Protein AF-0000000084403536 (afdb_homodimer)

Sequence (342 aa):
MSSSSSSTINKIISVLHLIPQPWPIHTFFYPLSIAPQITSDMYEKYPFFSVNREPDGISVVAALPPGEEGVIVDGEVRNLVELGPGDAGRWFGPWRAVKIRGPLYIGLTGILHEFLTPLRKAEINIYALSTWPTDYILVPAQKLEKALSVLKEDGWHVVEPNHQTDSISLHMSSSSSSTINKIISVLHLIPQPWPIHTFFYPLSIAPQITSDMYEKYPFFSVNREPDGISVVAALPPGEEGVIVDGEVRNLVELGPGDAGRWFGPWRAVKIRGPLYIGLTGILHEFLTPLRKAEINIYALSTWPTDYILVPAQKLEKALSVLKEDGWHVVEPNHQTDSISLH

Solvent-accessible surface area (backbone atoms only — not comparable to full-atom values): 18831 Å² total; per-residue (Å²): 135,82,79,75,76,71,79,60,74,56,52,72,78,64,64,50,33,29,31,57,51,92,46,50,24,37,38,33,28,35,58,63,85,51,38,77,54,47,49,31,66,52,58,68,66,24,63,32,26,33,43,37,33,42,88,85,21,29,24,36,38,39,25,49,45,91,93,54,67,53,37,68,55,98,89,33,59,36,24,51,62,80,74,40,93,56,69,36,79,39,59,48,68,53,24,32,37,36,31,44,57,51,75,52,54,81,80,60,52,39,59,67,43,62,63,39,47,46,36,37,78,70,59,45,48,73,47,43,41,50,48,69,48,31,42,36,39,28,26,48,47,92,43,44,67,60,48,53,50,42,37,41,75,71,59,42,41,76,43,72,65,70,84,62,78,74,70,75,69,84,117,135,82,79,75,75,70,78,60,75,57,52,74,76,64,63,51,32,29,32,55,50,93,47,50,24,38,39,34,28,36,59,63,84,51,38,77,55,46,50,31,65,54,60,68,66,24,65,31,27,32,42,36,34,44,88,86,21,30,23,37,38,39,23,50,45,91,95,54,67,55,38,69,54,98,89,33,59,35,26,50,61,80,74,40,93,56,69,34,79,39,60,49,66,53,24,31,37,36,32,45,57,53,74,51,54,82,78,61,52,39,58,68,43,61,63,37,48,47,36,35,77,68,60,47,49,74,47,43,41,51,47,71,49,32,43,36,39,28,26,48,46,92,42,44,68,60,48,53,50,42,38,39,74,73,58,44,42,76,42,74,64,70,81,64,77,72,72,76,69,82,116

Nearest PDB structures (foldseek):
  1zhv-assembly1_A  TM=8.456E-01  e=1.224E-09  Agrobacterium fabrum str. C58
  1zvp-assembly2_C  TM=7.303E-01  e=8.485E-06  Vibrio cholerae
  1zvp-assembly2_B  TM=6.594E-01  e=1.813E-06  Vibrio cholerae
  1zvp-assembly1_D  TM=7.339E-01  e=4.472E-05  Vibrio cholerae
  2j0w-assembly1_A  TM=6.639E-01  e=2.501E-04  Escherichia coli

Foldseek 3Di:
DDPPPPPPVPCPPVQFAKEKDDFWKKKFKAAPVLVVLDDPVQVVQFPDWDWDDDPGTIMIMGGHDPPADAADDPNDRQGHVSSDNDGGPDMDDRWIKMWGDWQPDPPDPCPVVLLCVQCVVVPWDWDWDDDNRTIIIITHPVCVVVSVVSSVVSPHHYDYPPPDPPPPPPD/DPPPPPPPVPCPPVQFAKEKDDFWKKKFKAAPVLVVLDDPVQVVQFPDWDWDDDPGTIMIMGGHDPPADAADDPRDRQGHVSSHNDGGPDMDDRWIKMWTDWQPDPPDPCPVVLLCVQCVVVPWDWDWDDDNRTIIIITHPVCVVVSVVSSVVSPHHYDYPPPDPPPPPPD

pLDDT: mean 83.35, std 21.11, range [23.09, 98.44]

InterPro domains:
  IPR027795 CASTOR, ACT domain [PF13840] (95-153)
  IPR045865 ACT-like domain [SSF55021] (94-157)
  IPR051719 Cytosolic arginine sensor for mTORC1 [PTHR31131] (95-164)

Secondary structure (DSSP, 8-state):
----------TTTS--EEEE-SS-EEEEEE-GGGGGG--THHHHHSSSEEEEEETTEEEEEEEPPTT---EEETTEEEE-GGG-SSPPSEEEEEEEEEEE-S---TT--SHHHHHHHHHHHTT---EEEE-SS-EEEEEEGGGHHHHHHHHHHTT-EE-------------/----------TTTS--EEEE-SS-EEEEEE-GGGGGG--THHHHHSSSEEEEEETTEEEEEEEPPTT---EEETTEEEE-GGG-SSPPSEEEEEEEEEEE-S---TT--SHHHHHHHHHHHTT---EEEE-SS-EEEEEEGGGHHHHHHHHHHTT-EE-------------

Structure (mmCIF, N/CA/C/O backbone):
data_AF-0000000084403536-model_v1
#
loop_
_entity.id
_entity.type
_entity.pdbx_description
1 polymer 'CASTOR ACT domain-containing protein'
#
loop_
_atom_site.group_PDB
_atom_site.id
_atom_site.type_symbol
_atom_site.label_atom_id
_atom_site.label_alt_id
_atom_site.label_comp_id
_atom_site.label_asym_id
_atom_site.label_entity_id
_atom_site.label_seq_id
_atom_site.pdbx_PDB_ins_code
_atom_site.Cartn_x
_atom_site.Cartn_y
_atom_site.Cartn_z
_atom_site.occupancy
_atom_site.B_iso_or_equiv
_atom_site.auth_seq_id
_atom_site.auth_comp_id
_atom_site.auth_asym_id
_atom_site.auth_atom_id
_atom_site.pdbx_PDB_model_num
ATOM 1 N N . MET A 1 1 ? -6.062 41.938 10.883 1 27.45 1 MET A N 1
ATOM 2 C CA . MET A 1 1 ? -7.027 40.844 10.758 1 27.45 1 MET A CA 1
ATOM 3 C C . MET A 1 1 ? -6.586 39.844 9.695 1 27.45 1 MET A C 1
ATOM 5 O O . MET A 1 1 ? -6.691 40.125 8.5 1 27.45 1 MET A O 1
ATOM 9 N N . SER A 1 2 ? -5.457 39.188 9.758 1 31.08 2 SER A N 1
ATOM 10 C CA . SER A 1 2 ? -4.641 38.406 8.836 1 31.08 2 SER A CA 1
ATOM 11 C C . SER A 1 2 ? -5.379 37.156 8.367 1 31.08 2 SER A C 1
ATOM 13 O O . SER A 1 2 ? -5.891 36.406 9.188 1 31.08 2 SER A O 1
ATOM 15 N N . SER A 1 3 ? -6.07 37.188 7.156 1 33.06 3 SER A N 1
ATOM 16 C CA . SER A 1 3 ? -6.816 36.188 6.41 1 33.06 3 SER A CA 1
ATOM 17 C C . SER A 1 3 ? -6.031 34.875 6.309 1 33.06 3 SER A C 1
ATOM 19 O O . SER A 1 3 ? -4.949 34.844 5.723 1 33.06 3 SER A O 1
ATOM 21 N N . SER A 1 4 ? -5.938 34.094 7.32 1 33.25 4 SER A N 1
ATOM 22 C CA . SER A 1 4 ? -5.352 32.781 7.336 1 33.25 4 SER A CA 1
ATOM 23 C C . SER A 1 4 ? -5.797 31.953 6.121 1 33.25 4 SER A C 1
ATOM 25 O O . SER A 1 4 ? -6.984 31.656 5.969 1 33.25 4 SER A O 1
ATOM 27 N N . SER A 1 5 ? -5.34 32.25 4.898 1 32.81 5 SER A N 1
ATOM 28 C CA . SER A 1 5 ? -5.535 31.594 3.617 1 32.81 5 SER A CA 1
ATOM 29 C C . SER A 1 5 ? -5.543 30.078 3.777 1 32.81 5 SER A C 1
ATOM 31 O O . SER A 1 5 ? -4.504 29.469 4.039 1 32.81 5 SER A O 1
ATOM 33 N N . SER A 1 6 ? -6.539 29.531 4.441 1 35.78 6 SER A N 1
ATOM 34 C CA . SER A 1 6 ? -6.84 28.094 4.457 1 35.78 6 SER A CA 1
ATOM 35 C C . SER A 1 6 ? -6.691 27.5 3.066 1 35.78 6 SER A C 1
ATOM 37 O O . SER A 1 6 ? -7.426 27.859 2.145 1 35.78 6 SER A O 1
ATOM 39 N N . SER A 1 7 ? -5.633 27.406 2.434 1 35.41 7 SER A N 1
ATOM 40 C CA . SER A 1 7 ? -5.375 26.719 1.173 1 35.41 7 SER A CA 1
ATOM 41 C C . SER A 1 7 ? -6.266 25.484 1.025 1 35.41 7 SER A C 1
ATOM 43 O O . SER A 1 7 ? -5.949 24.422 1.549 1 35.41 7 SER A O 1
ATOM 45 N N . THR A 1 8 ? -7.59 25.672 1.239 1 37.41 8 THR A N 1
ATOM 46 C CA . THR A 1 8 ? -8.586 24.703 0.804 1 37.41 8 THR A CA 1
ATOM 47 C C . THR A 1 8 ? -8.273 24.188 -0.602 1 37.41 8 THR A C 1
ATOM 49 O O . THR A 1 8 ? -8.203 24.984 -1.549 1 37.41 8 THR A O 1
ATOM 52 N N . ILE A 1 9 ? -7.441 23.125 -0.79 1 45.81 9 ILE A N 1
ATOM 53 C CA . ILE A 1 9 ? -7.449 22.531 -2.123 1 45.81 9 ILE A CA 1
ATOM 54 C C . ILE A 1 9 ? -8.781 22.812 -2.807 1 45.81 9 ILE A C 1
ATOM 56 O O . ILE A 1 9 ? -9.844 22.469 -2.285 1 45.81 9 ILE A O 1
ATOM 60 N N . ASN A 1 10 ? -9.031 24.078 -3.221 1 42.88 10 ASN A N 1
ATOM 61 C CA . ASN A 1 10 ? -10.203 24.312 -4.059 1 42.88 10 ASN A CA 1
ATOM 62 C C . ASN A 1 10 ? -10.633 23.062 -4.805 1 42.88 10 ASN A C 1
ATOM 64 O O . ASN A 1 10 ? -10.008 22.688 -5.805 1 42.88 10 ASN A O 1
ATOM 68 N N . LYS A 1 11 ? -11.156 22.078 -4.039 1 45.41 11 LYS A N 1
ATOM 69 C CA . LYS A 1 11 ? -11.68 20.844 -4.629 1 45.41 11 LYS A CA 1
ATOM 70 C C . LYS A 1 11 ? -12.312 21.109 -5.992 1 45.41 11 LYS A C 1
ATOM 72 O O . LYS A 1 11 ? -12.695 20.188 -6.699 1 45.41 11 LYS A O 1
ATOM 77 N N . ILE A 1 12 ? -12.805 22.312 -6.172 1 42.19 12 ILE A N 1
ATOM 78 C CA . ILE A 1 12 ? -13.492 22.641 -7.418 1 42.19 12 ILE A CA 1
ATOM 79 C C . ILE A 1 12 ? -12.531 22.484 -8.594 1 42.19 12 ILE A C 1
ATOM 81 O O . ILE A 1 12 ? -12.906 21.953 -9.641 1 42.19 12 ILE A O 1
ATOM 85 N N . ILE A 1 13 ? -11.461 23.125 -8.656 1 42.53 13 ILE A N 1
ATOM 86 C CA . ILE A 1 13 ? -10.633 23.109 -9.852 1 42.53 13 ILE A CA 1
ATOM 87 C C . ILE A 1 13 ? -10.047 21.719 -10.062 1 42.53 13 ILE A C 1
ATOM 89 O O . ILE A 1 13 ? -9.969 21.234 -11.195 1 42.53 13 ILE A O 1
ATOM 93 N N . SER A 1 14 ? -9.18 21.172 -9.172 1 47.97 14 SER A N 1
ATOM 94 C CA . SER A 1 14 ? -8.547 19.891 -9.422 1 47.97 14 SER A CA 1
ATOM 95 C C . SER A 1 14 ? -9.523 18.734 -9.203 1 47.97 14 SER A C 1
ATOM 97 O O . SER A 1 14 ? -9.914 18.453 -8.07 1 47.97 14 SER A O 1
ATOM 99 N N . VAL A 1 15 ? -10.68 18.734 -9.805 1 50.22 15 VAL A N 1
ATOM 100 C CA . VAL A 1 15 ? -11.742 17.734 -9.867 1 50.22 15 VAL A CA 1
ATOM 101 C C . VAL A 1 15 ? -11.164 16.344 -9.656 1 50.22 15 VAL A C 1
ATOM 103 O O . VAL A 1 15 ? -10.5 15.797 -10.539 1 50.22 15 VAL A O 1
ATOM 106 N N . LEU A 1 16 ? -10.703 16.062 -8.453 1 63.44 16 LEU A N 1
ATOM 107 C CA . LEU A 1 16 ? -10.25 14.695 -8.227 1 63.44 16 LEU A CA 1
ATOM 108 C C . LEU A 1 16 ? -11.383 13.703 -8.422 1 63.44 16 LEU A C 1
ATOM 110 O O . LEU A 1 16 ? -12.438 13.828 -7.801 1 63.44 16 LEU A O 1
ATOM 114 N N . HIS A 1 17 ? -11.453 13.094 -9.508 1 82.94 17 HIS A N 1
ATOM 115 C CA . HIS A 1 17 ? -12.391 12.047 -9.898 1 82.94 17 HIS A CA 1
ATOM 116 C C . HIS A 1 17 ? -12.047 10.719 -9.242 1 82.94 17 HIS A C 1
ATOM 118 O O . HIS A 1 17 ? -10.867 10.391 -9.07 1 82.94 17 HIS A O 1
ATOM 124 N N . LEU A 1 18 ? -13.094 10.219 -8.727 1 89.75 18 LEU A N 1
ATOM 125 C CA . LEU A 1 18 ? -12.992 8.891 -8.133 1 89.75 18 LEU A CA 1
ATOM 126 C C . LEU A 1 18 ? -13.555 7.832 -9.078 1 89.75 18 LEU A C 1
ATOM 128 O O . LEU A 1 18 ? -14.617 8.031 -9.68 1 89.75 18 LEU A O 1
ATOM 132 N N . ILE A 1 19 ? -12.867 6.801 -9.156 1 91.56 19 ILE A N 1
ATOM 133 C CA . ILE A 1 19 ? -13.266 5.734 -10.062 1 91.56 19 ILE A CA 1
ATOM 134 C C . ILE A 1 19 ? -13.414 4.426 -9.289 1 91.56 19 ILE A C 1
ATOM 136 O O . ILE A 1 19 ? -12.43 3.742 -9.016 1 91.56 19 ILE A O 1
ATOM 140 N N . PRO A 1 20 ? -14.641 4.094 -9 1 93.38 20 PRO A N 1
ATOM 141 C CA . PRO A 1 20 ? -14.82 2.764 -8.414 1 93.38 20 PRO A CA 1
ATOM 142 C C . PRO A 1 20 ? -14.336 1.646 -9.328 1 93.38 20 PRO A C 1
ATOM 144 O O . PRO A 1 20 ? -14.547 1.703 -10.547 1 93.38 20 PRO A O 1
ATOM 147 N N . GLN A 1 21 ? -13.625 0.728 -8.75 1 92.75 21 GLN A N 1
ATOM 148 C CA . GLN A 1 21 ? -13.094 -0.381 -9.539 1 92.75 21 GLN A CA 1
ATOM 149 C C . GLN A 1 21 ? -14.086 -1.538 -9.594 1 92.75 21 GLN A C 1
ATOM 151 O O . GLN A 1 21 ? -14.836 -1.773 -8.641 1 92.75 21 GLN A O 1
ATOM 156 N N . PRO A 1 22 ? -14.062 -2.309 -10.617 1 90.88 22 PRO A N 1
ATOM 157 C CA . PRO A 1 22 ? -15.141 -3.264 -10.891 1 90.88 22 PRO A CA 1
ATOM 158 C C . PRO A 1 22 ? -14.914 -4.617 -10.219 1 90.88 22 PRO A C 1
ATOM 160 O O . PRO A 1 22 ? -15.805 -5.473 -10.227 1 90.88 22 PRO A O 1
ATOM 163 N N . TRP A 1 23 ? -13.812 -4.887 -9.641 1 90.69 23 TRP A N 1
ATOM 164 C CA . TRP A 1 23 ? -13.477 -6.23 -9.18 1 90.69 23 TRP A CA 1
ATOM 165 C C . TRP A 1 23 ? -13.586 -6.332 -7.66 1 90.69 23 TRP A C 1
ATOM 167 O O . TRP A 1 23 ? -13.227 -5.391 -6.945 1 90.69 23 TRP A O 1
ATOM 177 N N . PRO A 1 24 ? -14.07 -7.527 -7.227 1 94.62 24 PRO A N 1
ATOM 178 C CA . PRO A 1 24 ? -13.906 -7.805 -5.801 1 94.62 24 PRO A CA 1
ATOM 179 C C . PRO A 1 24 ? -12.453 -8.055 -5.41 1 94.62 24 PRO A C 1
ATOM 181 O O . PRO A 1 24 ? -11.711 -8.703 -6.156 1 94.62 24 PRO A O 1
ATOM 184 N N . ILE A 1 25 ? -12.078 -7.52 -4.328 1 97.38 25 ILE A N 1
ATOM 185 C CA . ILE A 1 25 ? -10.703 -7.629 -3.869 1 97.38 25 ILE A CA 1
ATOM 186 C C . ILE A 1 25 ? -10.664 -8.32 -2.508 1 97.38 25 ILE A C 1
ATOM 188 O O . ILE A 1 25 ? -11.539 -8.102 -1.67 1 97.38 25 ILE A O 1
ATOM 192 N N . HIS A 1 26 ? -9.711 -9.117 -2.303 1 96.81 26 HIS A N 1
ATOM 193 C CA . HIS A 1 26 ? -9.484 -9.797 -1.029 1 96.81 26 HIS A CA 1
ATOM 194 C C . HIS A 1 26 ? -8.062 -9.562 -0.525 1 96.81 26 HIS A C 1
ATOM 196 O O . HIS A 1 26 ? -7.129 -9.43 -1.321 1 96.81 26 HIS A O 1
ATOM 202 N N . THR A 1 27 ? -7.918 -9.461 0.749 1 96.81 27 THR A N 1
ATOM 203 C CA . THR A 1 27 ? -6.617 -9.266 1.379 1 96.81 27 THR A CA 1
ATOM 204 C C . THR A 1 27 ? -6.266 -10.453 2.27 1 96.81 27 THR A C 1
ATOM 206 O O . THR A 1 27 ? -7.141 -11.031 2.916 1 96.81 27 THR A O 1
ATOM 209 N N . PHE A 1 28 ? -5.02 -10.797 2.326 1 96.69 28 PHE A N 1
ATOM 210 C CA . PHE A 1 28 ? -4.5 -11.945 3.066 1 96.69 28 PHE A CA 1
ATOM 211 C C . PHE A 1 28 ? -3.207 -11.578 3.785 1 96.69 28 PHE A C 1
ATOM 213 O O . PHE A 1 28 ? -2.49 -10.672 3.363 1 96.69 28 PHE A O 1
ATOM 220 N N . PHE A 1 29 ? -2.932 -12.273 4.836 1 96.69 29 PHE A N 1
ATOM 221 C CA . PHE A 1 29 ? -1.661 -12.172 5.543 1 96.69 29 PHE A CA 1
ATOM 222 C C . PHE A 1 29 ? -1.043 -13.547 5.746 1 96.69 29 PHE A C 1
ATOM 224 O O . PHE A 1 29 ? -1.689 -14.453 6.277 1 96.69 29 PHE A O 1
ATOM 231 N N . TYR A 1 30 ? 0.172 -13.648 5.305 1 96.81 30 TYR A N 1
ATOM 232 C CA . TYR A 1 30 ? 0.888 -14.914 5.332 1 96.81 30 TYR A CA 1
ATOM 233 C C . TYR A 1 30 ? 2.191 -14.789 6.113 1 96.81 30 TYR A C 1
ATOM 235 O O . TYR A 1 30 ? 2.734 -13.695 6.25 1 96.81 30 TYR A O 1
ATOM 243 N N . PRO A 1 31 ? 2.66 -15.922 6.648 1 95.44 31 PRO A N 1
ATOM 244 C CA . PRO A 1 31 ? 4.035 -15.93 7.152 1 95.44 31 PRO A CA 1
ATOM 245 C C . PRO A 1 31 ? 5.07 -15.75 6.043 1 95.44 31 PRO A C 1
ATOM 247 O O . PRO A 1 31 ? 4.766 -15.961 4.867 1 95.44 31 PRO A O 1
ATOM 250 N N . LEU A 1 32 ? 6.289 -15.344 6.395 1 95.62 32 LEU A N 1
ATOM 251 C CA . LEU A 1 32 ? 7.367 -15.086 5.445 1 95.62 32 LEU A CA 1
ATOM 252 C C . LEU A 1 32 ? 7.688 -16.328 4.633 1 95.62 32 LEU A C 1
ATOM 254 O O . LEU A 1 32 ? 8.211 -16.234 3.518 1 95.62 32 LEU A O 1
ATOM 258 N N . SER A 1 33 ? 7.359 -17.484 5.129 1 94.25 33 SER A N 1
ATOM 259 C CA . SER A 1 33 ? 7.699 -18.766 4.504 1 94.25 33 SER A CA 1
ATOM 260 C C . SER A 1 33 ? 6.961 -18.938 3.182 1 94.25 33 SER A C 1
ATOM 262 O O . SER A 1 33 ? 7.297 -19.828 2.389 1 94.25 33 SER A O 1
ATOM 264 N N . ILE A 1 34 ? 5.98 -18.078 2.887 1 95.81 34 ILE A N 1
ATOM 265 C CA . ILE A 1 34 ? 5.195 -18.234 1.667 1 95.81 34 ILE A CA 1
ATOM 266 C C . ILE A 1 34 ? 5.926 -17.578 0.495 1 95.81 34 ILE A C 1
ATOM 268 O O . ILE A 1 34 ? 5.543 -17.766 -0.663 1 95.81 34 ILE 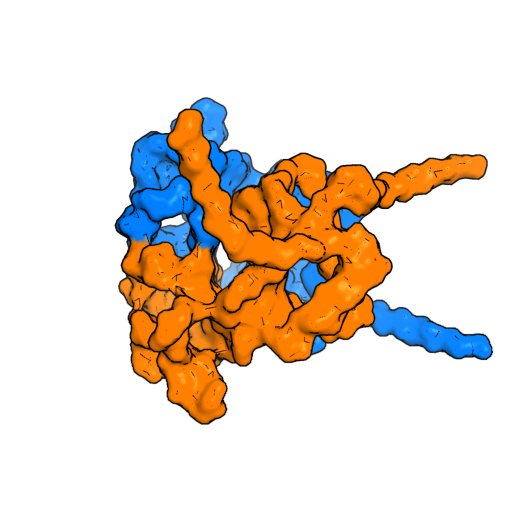A O 1
ATOM 272 N N . ALA A 1 35 ? 6.945 -16.828 0.738 1 95.69 35 ALA A N 1
ATOM 273 C CA . ALA A 1 35 ? 7.621 -15.992 -0.246 1 95.69 35 ALA A CA 1
ATOM 274 C C . ALA A 1 35 ? 7.949 -16.781 -1.51 1 95.69 35 ALA A C 1
ATOM 276 O O . ALA A 1 35 ? 7.707 -16.312 -2.623 1 95.69 35 ALA A O 1
ATOM 277 N N . PRO A 1 36 ? 8.43 -18.062 -1.405 1 95.44 36 PRO A N 1
ATOM 278 C CA . PRO A 1 36 ? 8.797 -18.812 -2.611 1 95.44 36 PRO A CA 1
ATOM 279 C C . PRO A 1 36 ? 7.598 -19.125 -3.496 1 95.44 36 PRO A C 1
ATOM 281 O O . PRO A 1 36 ? 7.766 -19.453 -4.672 1 95.44 36 PRO A O 1
ATOM 284 N N . GLN A 1 37 ? 6.441 -19.031 -2.941 1 94.81 37 GLN A N 1
ATOM 285 C CA . GLN A 1 37 ? 5.238 -19.391 -3.682 1 94.81 37 GLN A CA 1
ATOM 286 C C . GLN A 1 37 ? 4.707 -18.203 -4.484 1 94.81 37 GLN A C 1
ATOM 288 O O . GLN A 1 37 ? 3.83 -18.375 -5.336 1 94.81 37 GLN A O 1
ATOM 293 N N . ILE A 1 38 ? 5.176 -17.047 -4.199 1 95.69 38 ILE A N 1
ATOM 294 C CA . ILE A 1 38 ? 4.789 -15.867 -4.969 1 95.69 38 ILE A CA 1
ATOM 295 C C . ILE A 1 38 ? 5.516 -15.867 -6.312 1 95.69 38 ILE A C 1
ATOM 297 O O . ILE A 1 38 ? 6.73 -15.648 -6.371 1 95.69 38 ILE A O 1
ATOM 301 N N . THR A 1 39 ? 4.789 -16.062 -7.363 1 94.62 39 THR A N 1
ATOM 302 C CA . THR A 1 39 ? 5.41 -16.203 -8.68 1 94.62 39 THR A CA 1
ATOM 303 C C . THR A 1 39 ? 4.961 -15.094 -9.609 1 94.62 39 THR A C 1
ATOM 305 O O . THR A 1 39 ? 3.943 -14.438 -9.367 1 94.62 39 THR A O 1
ATOM 308 N N . SER A 1 40 ? 5.719 -14.906 -10.656 1 95.81 40 SER A N 1
ATOM 309 C CA . SER A 1 40 ? 5.477 -13.828 -11.609 1 95.81 40 SER A CA 1
ATOM 310 C C . SER A 1 40 ? 4.133 -14 -12.312 1 95.81 40 SER A C 1
ATOM 312 O O . SER A 1 40 ? 3.486 -13.016 -12.68 1 95.81 40 SER A O 1
ATOM 314 N N . ASP A 1 41 ? 3.668 -15.234 -12.508 1 95.06 41 ASP A N 1
ATOM 315 C CA . ASP A 1 41 ? 2.41 -15.516 -13.195 1 95.06 41 ASP A CA 1
ATOM 316 C C . ASP A 1 41 ? 1.232 -14.875 -12.469 1 95.06 41 ASP A C 1
ATOM 318 O O . ASP A 1 41 ? 0.209 -14.562 -13.078 1 95.06 41 ASP A O 1
ATOM 322 N N . MET A 1 42 ? 1.367 -14.711 -11.156 1 95.75 42 MET A N 1
ATOM 323 C CA . MET A 1 42 ? 0.289 -14.133 -10.359 1 95.75 42 MET A CA 1
ATOM 324 C C . MET A 1 42 ? 0.057 -12.672 -10.734 1 95.75 42 MET A C 1
ATOM 326 O O . MET A 1 42 ? -1.075 -12.188 -10.695 1 95.75 42 MET A O 1
ATOM 330 N N . TYR A 1 43 ? 1.084 -11.977 -11.219 1 96.12 43 TYR A N 1
ATOM 331 C CA . TYR A 1 43 ? 0.978 -10.586 -11.641 1 96.12 43 TYR A CA 1
ATOM 332 C C . TYR A 1 43 ? 0.31 -10.477 -13 1 96.12 43 TYR A C 1
ATOM 334 O O . TYR A 1 43 ? -0.13 -9.398 -13.406 1 96.12 43 TYR A O 1
ATOM 342 N N . GLU A 1 44 ? 0.215 -11.555 -13.672 1 92.81 44 GLU A N 1
ATOM 343 C CA . GLU A 1 44 ? -0.491 -11.594 -14.945 1 92.81 44 GLU A CA 1
ATOM 344 C C . GLU A 1 44 ? -1.932 -12.07 -14.766 1 92.81 44 GLU A C 1
ATOM 346 O O . GLU A 1 44 ? -2.832 -11.617 -15.477 1 92.81 44 GLU A O 1
ATOM 351 N N . LYS A 1 45 ? -2.109 -12.898 -13.859 1 93.31 45 LYS A N 1
ATOM 352 C CA . LYS A 1 45 ? -3.404 -13.531 -13.641 1 93.31 45 LYS A CA 1
ATOM 353 C C . LYS A 1 45 ? -4.398 -12.555 -13.016 1 93.31 45 LYS A C 1
ATOM 355 O O . LYS A 1 45 ? -5.566 -12.516 -13.406 1 93.31 45 LYS A O 1
ATOM 360 N N . TYR A 1 46 ? -3.986 -11.836 -12.031 1 95.06 46 TYR A N 1
ATOM 361 C CA . TYR A 1 46 ? -4.867 -10.938 -11.289 1 95.06 46 TYR A CA 1
ATOM 3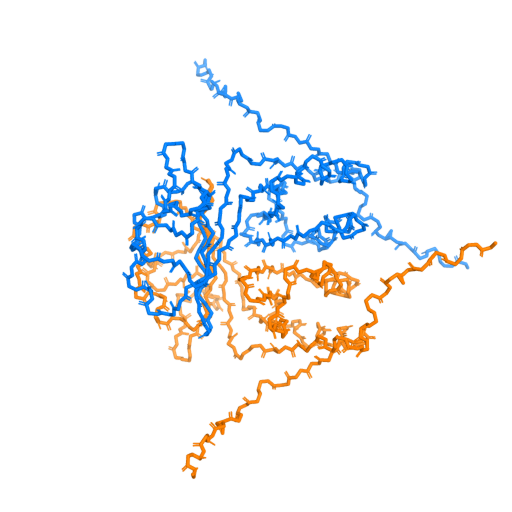62 C C . TYR A 1 46 ? -4.777 -9.516 -11.82 1 95.06 46 TYR A C 1
ATOM 364 O O . TYR A 1 46 ? -3.68 -8.961 -11.945 1 95.06 46 TYR A O 1
ATOM 372 N N . PRO A 1 47 ? -5.895 -8.875 -12.156 1 93 47 PRO A N 1
ATOM 373 C CA . PRO A 1 47 ? -5.871 -7.535 -12.742 1 93 47 PRO A CA 1
ATOM 374 C C . PRO A 1 47 ? -5.367 -6.473 -11.766 1 93 47 PRO A C 1
ATOM 376 O O . PRO A 1 47 ? -4.922 -5.402 -12.188 1 93 47 PRO A O 1
ATOM 379 N N . PHE A 1 48 ? -5.555 -6.66 -10.586 1 96.62 48 PHE A N 1
ATOM 380 C CA . PHE A 1 48 ? -4.969 -5.891 -9.492 1 96.62 48 PHE A CA 1
ATOM 381 C C . PHE A 1 48 ? -4.355 -6.816 -8.445 1 96.62 48 PHE A C 1
ATOM 383 O O . PHE A 1 48 ? -5.051 -7.648 -7.863 1 96.62 48 PHE A O 1
ATOM 390 N N . PHE A 1 49 ? -3.113 -6.688 -8.234 1 98.06 49 PHE A N 1
ATOM 391 C CA . PHE A 1 49 ? -2.377 -7.621 -7.391 1 98.06 49 PHE A CA 1
ATOM 392 C C . PHE A 1 49 ? -1.242 -6.914 -6.66 1 98.06 49 PHE A C 1
ATOM 394 O O . PHE A 1 49 ? -0.412 -6.25 -7.289 1 98.06 49 PHE A O 1
ATOM 401 N N . SER A 1 50 ? -1.266 -6.996 -5.34 1 98.44 50 SER A N 1
ATOM 402 C CA . SER A 1 50 ? -0.266 -6.348 -4.5 1 98.44 50 SER A CA 1
ATOM 403 C C . SER A 1 50 ? 0.354 -7.336 -3.518 1 98.44 50 SER A C 1
ATOM 405 O O . SER A 1 50 ? -0.361 -8.086 -2.848 1 98.44 50 SER A O 1
ATOM 407 N N . VAL A 1 51 ? 1.618 -7.398 -3.457 1 98.31 51 VAL A N 1
ATOM 408 C CA . VAL A 1 51 ? 2.363 -8.195 -2.486 1 98.31 51 VAL A CA 1
ATOM 409 C C . VAL A 1 51 ? 3.295 -7.289 -1.685 1 98.31 51 VAL A C 1
ATOM 411 O O . VAL A 1 51 ? 4.156 -6.613 -2.254 1 98.31 51 VAL A O 1
ATOM 414 N N . ASN A 1 52 ? 3.125 -7.238 -0.408 1 98.12 52 ASN A N 1
ATOM 415 C CA . ASN A 1 52 ? 3.902 -6.398 0.496 1 98.12 52 ASN A CA 1
ATOM 416 C C . ASN A 1 52 ? 4.625 -7.23 1.553 1 98.12 52 ASN A C 1
ATOM 418 O O . ASN A 1 52 ? 3.996 -7.75 2.477 1 98.12 52 ASN A O 1
ATOM 422 N N . ARG A 1 53 ? 5.863 -7.383 1.354 1 97.88 53 ARG A N 1
ATOM 423 C CA . ARG A 1 53 ? 6.723 -8.086 2.307 1 97.88 53 ARG A CA 1
ATOM 424 C C . ARG A 1 53 ? 7.254 -7.125 3.369 1 97.88 53 ARG A C 1
ATOM 426 O O . ARG A 1 53 ? 7.895 -6.125 3.043 1 97.88 53 ARG A O 1
ATOM 433 N N . GLU A 1 54 ? 6.949 -7.301 4.539 1 95.56 54 GLU A N 1
ATOM 434 C CA . GLU A 1 54 ? 7.512 -6.617 5.699 1 95.56 54 GLU A CA 1
ATOM 435 C C . GLU A 1 54 ? 8.219 -7.598 6.633 1 95.56 54 GLU A C 1
ATOM 437 O O . GLU A 1 54 ? 8.188 -8.812 6.402 1 95.56 54 GLU A O 1
ATOM 442 N N . PRO A 1 55 ? 8.836 -7.129 7.68 1 92.31 55 PRO A N 1
ATOM 443 C CA . PRO A 1 55 ? 9.648 -8.016 8.516 1 92.31 55 PRO A CA 1
ATOM 444 C C . PRO A 1 55 ? 8.836 -9.148 9.141 1 92.31 55 PRO A C 1
ATOM 446 O O . PRO A 1 55 ? 9.344 -10.258 9.305 1 92.31 55 PRO A O 1
ATOM 449 N N . ASP A 1 56 ? 7.566 -8.938 9.344 1 91 56 ASP A N 1
ATOM 450 C CA . ASP A 1 56 ? 6.805 -9.883 10.156 1 91 56 ASP A CA 1
ATOM 451 C C . ASP A 1 56 ? 5.922 -10.773 9.281 1 91 56 ASP A C 1
ATOM 453 O O . ASP A 1 56 ? 5.285 -11.703 9.773 1 91 56 ASP A O 1
ATOM 457 N N . GLY A 1 57 ? 5.891 -10.523 8.07 1 96.19 57 GLY A N 1
ATOM 458 C CA . GLY A 1 57 ? 5.02 -11.305 7.211 1 96.19 57 GLY A CA 1
ATOM 459 C C . GLY A 1 57 ? 4.785 -10.672 5.852 1 96.19 57 GLY A C 1
ATOM 460 O O . GLY A 1 57 ? 5.441 -9.688 5.5 1 96.19 57 GLY A O 1
ATOM 461 N N . ILE A 1 58 ? 3.873 -11.289 5.105 1 97.06 58 ILE A N 1
ATOM 462 C CA . ILE A 1 58 ? 3.562 -10.836 3.756 1 97.06 58 ILE A CA 1
ATOM 463 C C . ILE A 1 58 ? 2.064 -10.562 3.633 1 97.06 58 ILE A C 1
ATOM 465 O O . ILE A 1 58 ? 1.244 -11.438 3.926 1 97.06 58 ILE A O 1
ATOM 469 N N . SER A 1 59 ? 1.695 -9.383 3.297 1 97.5 59 SER A N 1
ATOM 470 C CA . SER A 1 59 ? 0.323 -9.023 2.959 1 97.5 59 SER A CA 1
ATOM 471 C C . SER A 1 59 ? 0.08 -9.117 1.455 1 97.5 59 SER A C 1
ATOM 473 O O . SER A 1 59 ? 0.88 -8.617 0.66 1 97.5 59 SER A O 1
ATOM 475 N N . VAL A 1 60 ? -0.998 -9.797 1.088 1 97.94 60 VAL A N 1
ATOM 476 C CA . VAL A 1 60 ? -1.368 -9.938 -0.317 1 97.94 60 VAL A CA 1
ATOM 477 C C . VAL A 1 60 ? -2.752 -9.336 -0.55 1 97.94 60 VAL A C 1
ATOM 479 O O . VAL A 1 60 ? -3.67 -9.547 0.247 1 97.94 60 VAL A O 1
ATOM 482 N N . VAL A 1 61 ? -2.895 -8.523 -1.538 1 98.19 61 VAL A N 1
ATOM 483 C CA . VAL A 1 61 ? -4.148 -7.969 -2.029 1 98.19 61 VAL A CA 1
ATOM 484 C C . VAL A 1 61 ? -4.41 -8.461 -3.453 1 98.19 61 VAL A C 1
ATOM 486 O O . VAL A 1 61 ? -3.576 -8.266 -4.344 1 98.19 61 VAL A O 1
ATOM 489 N N . ALA A 1 62 ? -5.527 -9.062 -3.672 1 97.94 62 ALA A N 1
ATOM 490 C CA . ALA A 1 62 ? -5.781 -9.625 -4.992 1 97.94 62 ALA A CA 1
ATOM 491 C C . ALA A 1 62 ? -7.219 -9.359 -5.434 1 97.94 62 ALA A C 1
ATOM 493 O O . ALA A 1 62 ? -8.164 -9.656 -4.699 1 97.94 62 ALA A O 1
ATOM 494 N N . ALA A 1 63 ? -7.352 -8.742 -6.582 1 97.12 63 ALA A N 1
ATOM 495 C CA . ALA A 1 63 ? -8.633 -8.711 -7.277 1 97.12 63 ALA A CA 1
ATOM 496 C C . ALA A 1 63 ? -8.891 -10.023 -8.016 1 97.12 63 ALA A C 1
ATOM 498 O O . ALA A 1 63 ? -8.148 -10.383 -8.938 1 97.12 63 ALA A O 1
ATOM 499 N N . LEU A 1 64 ? -9.883 -10.688 -7.637 1 93.62 64 LEU A N 1
ATOM 500 C CA . LEU A 1 64 ? -10.172 -11.969 -8.266 1 93.62 64 LEU A CA 1
ATOM 501 C C . LEU A 1 64 ? -10.922 -11.773 -9.578 1 93.62 64 LEU A C 1
ATOM 503 O O . LEU A 1 64 ? -11.961 -11.109 -9.617 1 93.62 64 LEU A O 1
ATOM 507 N N . PRO A 1 65 ? -10.367 -12.258 -10.664 1 89.44 65 PRO A N 1
ATOM 508 C CA . PRO A 1 65 ? -11.078 -12.156 -11.938 1 89.44 65 PRO A CA 1
ATOM 509 C C . PRO A 1 65 ? -12.336 -13.016 -11.984 1 89.44 65 PRO A C 1
ATOM 511 O O . PRO A 1 65 ? -12.516 -13.891 -11.133 1 89.44 65 PRO A O 1
ATOM 514 N N . PRO A 1 66 ? -13.195 -12.656 -12.938 1 86.25 66 PRO A N 1
ATOM 515 C CA . PRO A 1 66 ? -14.391 -13.477 -13.086 1 86.25 66 PRO A CA 1
ATOM 516 C C . PRO A 1 66 ? -14.078 -14.969 -13.219 1 86.25 66 PRO A C 1
ATOM 518 O O . PRO A 1 66 ? -13.141 -15.336 -13.938 1 86.25 66 PRO A O 1
ATOM 521 N N . GLY A 1 67 ? -14.75 -15.758 -12.484 1 86.06 67 GLY A N 1
ATOM 522 C CA . GLY A 1 67 ? -14.578 -17.203 -12.555 1 86.06 67 GLY A CA 1
ATOM 523 C C . GLY A 1 67 ? -13.594 -17.734 -11.531 1 86.06 67 GLY A C 1
ATOM 524 O O . GLY A 1 67 ? -13.523 -18.938 -11.312 1 86.06 67 GLY A O 1
ATOM 525 N N . GLU A 1 68 ? -12.82 -16.828 -10.945 1 86.56 68 GLU A N 1
ATOM 526 C CA . GLU A 1 68 ? -11.883 -17.219 -9.898 1 86.56 68 GLU A CA 1
ATOM 527 C C . GLU A 1 68 ? -12.5 -17.016 -8.508 1 86.56 68 GLU A C 1
ATOM 529 O O . GLU A 1 68 ? -13.031 -15.953 -8.203 1 86.56 68 GLU A O 1
ATOM 534 N N . GLU A 1 69 ? -12.508 -18.016 -7.684 1 86.12 69 GLU A N 1
ATOM 535 C CA . GLU A 1 69 ? -13.148 -17.906 -6.371 1 86.12 69 GLU A CA 1
ATOM 536 C C . GLU A 1 69 ? -12.117 -17.984 -5.25 1 86.12 69 GLU A C 1
ATOM 538 O O . GLU A 1 69 ? -12.406 -17.625 -4.109 1 86.12 69 GLU A O 1
ATOM 543 N N . GLY A 1 70 ? -10.922 -18.266 -5.457 1 91.19 70 GLY A N 1
ATOM 544 C CA . GLY A 1 70 ? -9.977 -18.547 -4.387 1 91.19 70 GLY A CA 1
ATOM 545 C C . GLY A 1 70 ? -10.336 -19.797 -3.602 1 91.19 70 GLY A C 1
ATOM 546 O O . GLY A 1 70 ? -11.102 -20.641 -4.082 1 91.19 70 GLY A O 1
ATOM 547 N N . VAL A 1 71 ? -9.727 -20.016 -2.461 1 94.5 71 VAL A N 1
ATOM 548 C CA . VAL A 1 71 ? -10.07 -21.094 -1.55 1 94.5 71 VAL A CA 1
ATOM 549 C C . VAL A 1 71 ? -11.203 -20.656 -0.628 1 94.5 71 VAL A C 1
ATOM 551 O O . VAL A 1 71 ? -11 -19.844 0.271 1 94.5 71 VAL A O 1
ATOM 554 N N . ILE A 1 72 ? -12.352 -21.25 -0.833 1 93.56 72 ILE A N 1
ATOM 555 C CA . ILE A 1 72 ? -13.547 -20.844 -0.107 1 93.56 72 ILE A CA 1
ATOM 556 C C . ILE A 1 72 ? -13.789 -21.797 1.064 1 93.56 72 ILE A C 1
ATOM 558 O O . ILE A 1 72 ? -13.875 -23.016 0.878 1 93.56 72 ILE A O 1
ATOM 562 N N . VAL A 1 73 ? -13.812 -21.312 2.189 1 92.62 73 VAL A N 1
ATOM 563 C CA . VAL A 1 73 ? -14.18 -22.031 3.404 1 92.62 73 VAL A CA 1
ATOM 564 C C . VAL A 1 73 ? -15.258 -21.266 4.164 1 92.62 73 VAL A C 1
ATOM 566 O O . VAL A 1 73 ? -15.078 -20.078 4.469 1 92.62 73 VAL A O 1
ATOM 569 N N . ASP A 1 74 ? -16.438 -21.922 4.457 1 92.25 74 ASP A N 1
ATOM 570 C CA . ASP A 1 74 ? -17.547 -21.328 5.195 1 92.25 74 ASP A CA 1
ATOM 571 C C . ASP A 1 74 ? -18.016 -20.031 4.535 1 92.25 74 ASP A C 1
ATOM 573 O O . ASP A 1 74 ? -18.297 -19.047 5.223 1 92.25 74 ASP A O 1
ATOM 577 N N . GLY A 1 75 ? -17.891 -19.953 3.25 1 91.94 75 GLY A N 1
ATOM 578 C CA . GLY A 1 75 ? -18.422 -18.828 2.49 1 91.94 75 GLY A CA 1
ATOM 579 C C . GLY A 1 75 ? -17.453 -17.672 2.398 1 91.94 75 GLY A C 1
ATOM 580 O O . GLY A 1 75 ? -17.781 -16.609 1.844 1 91.94 75 GLY A O 1
ATOM 581 N N . GLU A 1 76 ? -16.281 -17.906 2.957 1 93.56 76 GLU A N 1
ATOM 582 C CA . GLU A 1 76 ? -15.25 -16.875 2.936 1 93.56 76 GLU A CA 1
ATOM 583 C C . GLU A 1 76 ? -14.062 -17.281 2.072 1 93.56 76 GLU A C 1
ATOM 585 O O . GLU A 1 76 ? -13.672 -18.453 2.062 1 93.56 76 GLU A O 1
ATOM 590 N N . VAL A 1 77 ? -13.586 -16.344 1.321 1 95.25 77 VAL A N 1
ATOM 591 C CA . VAL A 1 77 ? -12.328 -16.594 0.621 1 95.25 77 VAL A CA 1
ATOM 592 C C . VAL A 1 77 ? -11.164 -16.516 1.605 1 95.25 77 VAL A C 1
ATOM 594 O O . VAL A 1 77 ? -10.773 -15.43 2.029 1 95.25 77 VAL A O 1
ATOM 597 N N . ARG A 1 78 ? -10.594 -17.562 1.886 1 96 78 ARG A N 1
ATOM 598 C CA . ARG A 1 78 ? -9.656 -17.594 3.002 1 96 78 ARG A CA 1
ATOM 599 C C . ARG A 1 78 ? -8.219 -17.703 2.504 1 96 78 ARG A C 1
ATOM 601 O O . ARG A 1 78 ? -7.273 -17.625 3.289 1 96 78 ARG A O 1
ATOM 608 N N . ASN A 1 79 ? -8.047 -17.922 1.179 1 96.25 79 ASN A N 1
ATOM 609 C CA . ASN A 1 79 ? -6.727 -18.062 0.576 1 96.25 79 ASN A CA 1
ATOM 610 C C . ASN A 1 79 ? -6.781 -17.906 -0.941 1 96.25 79 ASN A C 1
ATOM 612 O O . ASN A 1 79 ? -7.844 -18.047 -1.545 1 96.25 79 ASN A O 1
ATOM 616 N N . LEU A 1 80 ? -5.645 -17.547 -1.511 1 95.62 80 LEU A N 1
ATOM 617 C CA . LEU A 1 80 ? -5.48 -17.703 -2.951 1 95.62 80 LEU A CA 1
ATOM 618 C C . LEU A 1 80 ? -5.09 -19.141 -3.303 1 95.62 80 LEU A C 1
ATOM 620 O O . LEU A 1 80 ? -4.281 -19.75 -2.604 1 95.62 80 LEU A O 1
ATOM 624 N N . VAL A 1 81 ? -5.578 -19.609 -4.387 1 93.81 81 VAL A N 1
ATOM 625 C CA . VAL A 1 81 ? -5.348 -21 -4.801 1 93.81 81 VAL A CA 1
ATOM 626 C C . VAL A 1 81 ? -3.852 -21.219 -5.016 1 93.81 81 VAL A C 1
ATOM 628 O O . VAL A 1 81 ? -3.314 -22.266 -4.629 1 93.81 81 VAL A O 1
ATOM 631 N N . GLU A 1 82 ? -3.125 -20.234 -5.566 1 92.88 82 GLU A N 1
ATOM 632 C CA . GLU A 1 82 ? -1.71 -20.344 -5.91 1 92.88 82 GLU A CA 1
ATOM 633 C C . GLU A 1 82 ? -0.843 -20.438 -4.656 1 92.88 82 GLU A C 1
ATOM 635 O O . GLU A 1 82 ? 0.311 -20.875 -4.727 1 92.88 82 GLU A O 1
ATOM 640 N N . LEU A 1 83 ? -1.391 -20 -3.49 1 93.19 83 LEU A N 1
ATOM 641 C CA . LEU A 1 83 ? -0.559 -19.938 -2.293 1 93.19 83 LEU A CA 1
ATOM 642 C C . LEU A 1 83 ? -0.835 -21.109 -1.365 1 93.19 83 LEU A C 1
ATOM 644 O O . LEU A 1 83 ? -0.336 -21.141 -0.238 1 93.19 83 LEU A O 1
ATOM 648 N N . GLY A 1 84 ? -1.648 -22.156 -1.865 1 82.62 84 GLY A N 1
ATOM 649 C CA . GLY A 1 84 ? -1.773 -23.453 -1.202 1 82.62 84 GLY A CA 1
ATOM 650 C C . GLY A 1 84 ? -3.16 -23.703 -0.642 1 82.62 84 GLY A C 1
ATOM 651 O O . GLY A 1 84 ? -4.023 -22.812 -0.689 1 82.62 84 GLY A O 1
ATOM 652 N N . PRO A 1 85 ? -3.393 -24.891 -0.203 1 76.62 85 PRO A N 1
ATOM 653 C CA . PRO A 1 85 ? -4.707 -25.328 0.275 1 76.62 85 PRO A CA 1
ATOM 654 C C . PRO A 1 85 ? -5.039 -24.781 1.66 1 76.62 85 PRO A C 1
ATOM 656 O O . PRO A 1 85 ? -6.211 -24.734 2.045 1 76.62 85 PRO A O 1
ATOM 659 N N . GLY A 1 86 ? -4.172 -24.312 2.344 1 78.12 86 GLY A N 1
ATOM 660 C CA . GLY A 1 86 ? -4.391 -23.828 3.699 1 78.12 86 GLY A CA 1
ATOM 661 C C . GLY A 1 86 ? -4.824 -22.375 3.754 1 78.12 86 GLY A C 1
ATOM 662 O O . GLY A 1 86 ? -4.992 -21.734 2.717 1 78.12 86 GLY A O 1
ATOM 663 N N . ASP A 1 87 ? -5.371 -22.078 4.953 1 85.88 87 ASP A N 1
ATOM 664 C CA . ASP A 1 87 ? -5.793 -20.688 5.172 1 85.88 87 ASP A CA 1
ATOM 665 C C . ASP A 1 87 ? -4.594 -19.75 5.191 1 85.88 87 ASP A C 1
ATOM 667 O O . ASP A 1 87 ? -3.482 -20.156 5.531 1 85.88 87 ASP A O 1
ATOM 671 N N . ALA A 1 88 ? -4.988 -18.672 4.695 1 91.94 88 ALA A N 1
ATOM 672 C CA . ALA A 1 88 ? -4.027 -17.625 5.016 1 91.94 88 ALA A CA 1
ATOM 673 C C . ALA A 1 88 ? -3.951 -17.391 6.52 1 91.94 88 ALA A C 1
ATOM 675 O O . ALA A 1 88 ? -4.801 -17.875 7.273 1 91.94 88 ALA A O 1
ATOM 676 N N . GLY A 1 89 ? -2.988 -17 7.148 1 89.75 89 GLY A N 1
ATOM 677 C CA . GLY A 1 89 ? -2.98 -16.609 8.547 1 89.75 89 GLY A CA 1
ATOM 678 C C . GLY A 1 89 ? -4.125 -15.688 8.914 1 89.75 89 GLY A C 1
ATOM 679 O O . GLY A 1 89 ? -4.781 -15.883 9.945 1 89.75 89 GLY A O 1
ATOM 680 N N . ARG A 1 90 ? -4.438 -14.75 8.18 1 93.62 90 ARG A N 1
ATOM 681 C CA . ARG A 1 90 ? -5.539 -13.797 8.266 1 93.62 90 ARG A CA 1
ATOM 682 C C . ARG A 1 90 ? -6.09 -13.469 6.887 1 93.62 90 ARG A C 1
ATOM 684 O O . ARG A 1 90 ? -5.367 -13.555 5.891 1 93.62 90 ARG A O 1
ATOM 691 N N . TRP A 1 91 ? -7.375 -13.172 6.879 1 94.75 91 TRP A N 1
ATOM 692 C CA . TRP A 1 91 ? -8.031 -12.844 5.617 1 94.75 91 TRP A CA 1
ATOM 693 C C . TRP A 1 91 ? -9.188 -11.875 5.84 1 94.75 91 TRP A C 1
ATOM 695 O O . TRP A 1 91 ? -9.734 -11.797 6.938 1 94.75 91 TRP A O 1
ATOM 705 N N . PHE A 1 92 ? -9.477 -11.117 4.793 1 94.62 92 PHE A N 1
ATOM 706 C CA . PHE A 1 92 ? -10.664 -10.273 4.801 1 94.62 92 PHE A CA 1
ATOM 707 C C . PHE A 1 92 ? -11.086 -9.914 3.383 1 94.62 92 PHE A C 1
ATOM 709 O O . PHE A 1 92 ? -10.242 -9.68 2.518 1 94.62 92 PHE A O 1
ATOM 716 N N . GLY A 1 93 ? -12.367 -9.758 3.238 1 94.25 93 GLY A N 1
ATOM 717 C CA . GLY A 1 93 ? -12.992 -9.328 1.994 1 94.25 93 GLY A CA 1
ATOM 718 C C . GLY A 1 93 ? -14.438 -9.758 1.875 1 94.25 93 GLY A C 1
ATOM 719 O O . GLY A 1 93 ? -14.984 -10.383 2.787 1 94.25 93 GLY A O 1
ATOM 720 N N . PRO A 1 94 ? -15.039 -9.461 0.847 1 96.31 94 PRO A N 1
ATOM 721 C CA . PRO A 1 94 ? -14.539 -8.664 -0.275 1 96.31 94 PRO A CA 1
ATOM 722 C C . PRO A 1 94 ? -14.438 -7.176 0.057 1 96.31 94 PRO A C 1
ATOM 724 O O . PRO A 1 94 ? -15.258 -6.648 0.81 1 96.31 94 PRO A O 1
ATOM 727 N N . TRP A 1 95 ? -13.398 -6.586 -0.489 1 97 95 TRP A N 1
ATOM 728 C CA . TRP A 1 95 ? -13.234 -5.137 -0.594 1 97 95 TRP A CA 1
ATOM 729 C C . TRP A 1 95 ? -13.703 -4.637 -1.958 1 97 95 TRP A C 1
ATOM 731 O O . TRP A 1 95 ? -13.75 -5.402 -2.924 1 97 95 TRP A O 1
ATOM 741 N N . ARG A 1 96 ? -14.031 -3.375 -1.932 1 96.75 96 ARG A N 1
ATOM 742 C CA . ARG A 1 96 ? -14.109 -2.613 -3.174 1 96.75 96 ARG A CA 1
ATOM 743 C C . ARG A 1 96 ? -13.141 -1.439 -3.164 1 96.75 96 ARG A C 1
ATOM 745 O O . ARG A 1 96 ? -12.984 -0.764 -2.145 1 96.75 96 ARG A O 1
ATOM 752 N N . ALA A 1 97 ? -12.539 -1.259 -4.316 1 96.81 97 ALA A N 1
ATOM 753 C CA . ALA A 1 97 ? -11.531 -0.205 -4.387 1 96.81 97 ALA A CA 1
ATOM 754 C C . ALA A 1 97 ? -12.086 1.044 -5.062 1 96.81 97 ALA A C 1
ATOM 756 O O . ALA A 1 97 ? -12.875 0.946 -6.008 1 96.81 97 ALA A O 1
ATOM 757 N N . VAL A 1 98 ? -11.648 2.168 -4.602 1 96 98 VAL A N 1
ATOM 758 C CA . VAL A 1 98 ? -11.844 3.457 -5.258 1 96 98 VAL A CA 1
ATOM 759 C C . VAL A 1 98 ? -10.492 4.062 -5.625 1 96 98 VAL A C 1
ATOM 761 O O . VAL A 1 98 ? -9.641 4.266 -4.754 1 96 98 VAL A O 1
ATOM 764 N N . LYS A 1 99 ? -10.305 4.254 -6.852 1 93.75 99 LYS A N 1
ATOM 765 C CA . LYS A 1 99 ? -9.086 4.863 -7.375 1 93.75 99 LYS A CA 1
ATOM 766 C C . LYS A 1 99 ? -9.219 6.383 -7.457 1 93.75 99 LYS A C 1
ATOM 768 O O . LYS A 1 99 ? -10.25 6.895 -7.898 1 93.75 99 LYS A O 1
ATOM 773 N N . ILE A 1 100 ? -8.266 7.082 -6.996 1 89.75 100 ILE A N 1
ATOM 774 C CA . ILE A 1 100 ? -8.211 8.523 -7.219 1 89.75 100 ILE A CA 1
ATOM 775 C C . ILE A 1 100 ? -7.664 8.805 -8.617 1 89.75 100 ILE A C 1
ATOM 777 O O . ILE A 1 100 ? -6.562 8.367 -8.961 1 89.75 100 ILE A O 1
ATOM 781 N N . ARG A 1 101 ? -8.43 9.445 -9.414 1 82.5 101 ARG A N 1
ATOM 782 C CA . ARG A 1 101 ? -7.98 9.703 -10.781 1 82.5 101 ARG A CA 1
ATOM 783 C C . ARG A 1 101 ? -6.652 10.445 -10.797 1 82.5 101 ARG A C 1
ATOM 785 O O . ARG A 1 101 ? -6.551 11.555 -10.266 1 82.5 101 ARG A O 1
ATOM 792 N N . GLY A 1 102 ? -5.699 9.75 -11.227 1 71.25 102 GLY A N 1
ATOM 793 C CA . GLY A 1 102 ? -4.375 10.336 -11.359 1 71.25 102 GLY A CA 1
ATOM 794 C C . GLY A 1 102 ? -4.105 10.906 -12.734 1 71.25 102 GLY A C 1
ATOM 795 O O . GLY A 1 102 ? -5.039 11.211 -13.484 1 71.25 102 GLY A O 1
ATOM 796 N N . PRO A 1 103 ? -2.957 11.102 -13.125 1 71.19 103 PRO A N 1
ATOM 797 C CA . PRO A 1 103 ? -1.822 11 -12.203 1 71.19 103 PRO A CA 1
ATOM 798 C C . PRO A 1 103 ? -1.825 12.094 -11.141 1 71.19 103 PRO A C 1
ATOM 800 O O . PRO A 1 103 ? -2.205 13.234 -11.422 1 71.19 103 PRO A O 1
ATOM 803 N N . LEU A 1 104 ? -1.603 11.57 -9.898 1 70.44 104 LEU A N 1
ATOM 804 C CA . LEU A 1 104 ? -1.406 12.523 -8.805 1 70.44 104 LEU A CA 1
ATOM 805 C C . LEU A 1 104 ? 0.015 13.078 -8.812 1 70.44 104 LEU A C 1
ATOM 807 O O . LEU A 1 104 ? 0.974 12.328 -9.023 1 70.44 104 LEU A O 1
ATOM 811 N N . TYR A 1 105 ? 0.131 14.281 -9.055 1 62.03 105 TYR A N 1
ATOM 812 C CA . TYR A 1 105 ? 1.459 14.875 -9.125 1 62.03 105 TYR A CA 1
ATOM 813 C C . TYR A 1 105 ? 2.107 14.938 -7.75 1 62.03 105 TYR A C 1
ATOM 815 O O . TYR A 1 105 ? 1.427 15.172 -6.746 1 62.03 105 TYR A O 1
ATOM 823 N N . ILE A 1 106 ? 3.287 14.461 -7.605 1 58.47 106 ILE A N 1
ATOM 824 C CA . ILE A 1 106 ? 4.098 14.375 -6.395 1 58.47 106 ILE A CA 1
ATOM 825 C C . ILE A 1 106 ? 4.023 15.703 -5.637 1 58.47 106 ILE A C 1
ATOM 827 O O . ILE A 1 106 ? 4.145 15.727 -4.41 1 58.47 106 ILE A O 1
ATOM 831 N N . GLY A 1 107 ? 3.541 16.672 -6.367 1 59.44 107 GLY A N 1
ATOM 832 C CA . GLY A 1 107 ? 3.545 17.984 -5.73 1 59.44 107 GLY A CA 1
ATOM 833 C C . GLY A 1 107 ? 2.236 18.312 -5.039 1 59.44 107 GLY A C 1
ATOM 834 O O . GLY A 1 107 ? 2.145 19.297 -4.312 1 59.44 107 GLY A O 1
ATOM 835 N N . LEU A 1 108 ? 1.424 17.516 -5.223 1 66.69 108 LEU A N 1
ATOM 836 C CA . LEU A 1 108 ? 0.155 17.75 -4.547 1 66.69 108 LEU A CA 1
ATOM 837 C C . LEU A 1 108 ? 0.099 17 -3.219 1 66.69 108 LEU A C 1
ATOM 839 O O . LEU A 1 108 ? 0.174 15.773 -3.191 1 66.69 108 LEU A O 1
ATOM 843 N N . THR A 1 109 ? 0.2 17.766 -2.172 1 77.69 109 THR A N 1
ATOM 844 C CA . THR A 1 109 ? 0.205 17.141 -0.847 1 77.69 109 THR A CA 1
ATOM 845 C C . THR A 1 109 ? -1.208 17.094 -0.272 1 77.69 109 THR A C 1
ATOM 847 O O . THR A 1 109 ? -2.059 17.906 -0.624 1 77.69 109 THR A O 1
ATOM 850 N N . GLY A 1 110 ? -1.536 16.047 0.365 1 85.88 110 GLY A N 1
ATOM 851 C CA . GLY A 1 110 ? -2.713 15.992 1.219 1 85.88 110 GLY A CA 1
ATOM 852 C C . GLY A 1 110 ? -3.916 15.367 0.54 1 85.88 110 GLY A C 1
ATOM 853 O O . GLY A 1 110 ? -5 15.297 1.124 1 85.88 110 GLY A O 1
ATOM 854 N N . ILE A 1 111 ? -3.736 14.906 -0.672 1 87.19 111 ILE A N 1
ATOM 855 C CA . ILE A 1 111 ? -4.863 14.359 -1.426 1 87.19 111 ILE A CA 1
ATOM 856 C C . ILE A 1 111 ? -5.441 13.156 -0.692 1 87.19 111 ILE A C 1
ATOM 858 O O . ILE A 1 111 ? -6.656 13.055 -0.513 1 87.19 111 ILE A O 1
ATOM 862 N N . LEU A 1 112 ? -4.574 12.289 -0.292 1 91 112 LEU A N 1
ATOM 863 C CA . LEU A 1 112 ? -5.051 11.109 0.416 1 91 112 LEU A CA 1
ATOM 864 C C . LEU A 1 112 ? -5.742 11.5 1.718 1 91 112 LEU A C 1
ATOM 866 O O . LEU A 1 112 ? -6.785 10.938 2.064 1 91 112 LEU A O 1
ATOM 870 N N . HIS A 1 113 ? -5.168 12.477 2.398 1 91.94 113 HIS A N 1
ATOM 871 C CA . HIS A 1 113 ? -5.777 12.961 3.633 1 91.94 113 HIS A CA 1
ATOM 872 C C . HIS A 1 113 ? -7.188 13.484 3.387 1 91.94 113 HIS A C 1
ATOM 874 O O . HIS A 1 113 ? -8.117 13.156 4.133 1 91.94 113 HIS A O 1
ATOM 880 N N . GLU A 1 114 ? -7.301 14.273 2.387 1 90.25 114 GLU A N 1
ATOM 881 C CA . GLU A 1 114 ? -8.609 14.836 2.045 1 90.25 114 GLU A CA 1
ATOM 882 C C . GLU A 1 114 ? -9.609 13.734 1.701 1 90.25 114 GLU A C 1
ATOM 884 O O . GLU A 1 114 ? -10.773 13.805 2.084 1 90.25 114 GLU A O 1
ATOM 889 N N . PHE A 1 115 ? -9.164 12.75 1.009 1 91.5 115 PHE A N 1
ATOM 890 C CA . PHE A 1 115 ? -10 11.617 0.621 1 91.5 115 PHE A CA 1
ATOM 891 C C . PHE A 1 115 ? -10.469 10.844 1.847 1 91.5 115 PHE A C 1
ATOM 893 O O . PHE A 1 115 ? -11.609 10.383 1.897 1 91.5 115 PHE A O 1
ATOM 900 N N . LEU A 1 116 ? -9.633 10.727 2.803 1 94 116 LEU A N 1
ATOM 901 C CA . LEU A 1 116 ? -9.922 9.867 3.951 1 94 116 LEU A CA 1
ATOM 902 C C . LEU A 1 116 ? -10.797 10.594 4.961 1 94 116 LEU A C 1
ATOM 904 O O . LEU A 1 116 ? -11.43 9.961 5.809 1 94 116 LEU A O 1
ATOM 908 N N . THR A 1 117 ? -10.883 11.898 4.871 1 93.81 117 THR A N 1
ATOM 909 C CA . THR A 1 117 ? -11.562 12.711 5.867 1 93.81 117 THR A CA 1
ATOM 910 C C . THR A 1 117 ? -13.039 12.328 5.957 1 93.81 117 THR A C 1
ATOM 912 O O . THR A 1 117 ? -13.531 11.961 7.027 1 93.81 117 THR A O 1
ATOM 915 N N . PRO A 1 118 ? -13.758 12.312 4.898 1 95.19 118 PRO A N 1
ATOM 916 C CA . PRO A 1 118 ? -15.172 11.945 5.008 1 95.19 118 PRO A CA 1
ATOM 917 C C . PRO A 1 118 ? -15.383 10.484 5.395 1 95.19 118 PRO A C 1
ATOM 919 O O . PRO A 1 118 ? -16.375 10.156 6.055 1 95.19 118 PRO A O 1
ATOM 922 N N . LEU A 1 119 ? -14.531 9.539 4.961 1 95.12 119 LEU A N 1
ATOM 923 C CA . LEU A 1 119 ? -14.648 8.125 5.316 1 95.12 119 LEU A CA 1
ATOM 924 C C . LEU A 1 119 ? -14.469 7.93 6.816 1 95.12 119 LEU A C 1
ATOM 926 O O . LEU A 1 119 ? -15.172 7.125 7.434 1 95.12 119 LEU A O 1
ATOM 930 N N . ARG A 1 120 ? -13.484 8.695 7.352 1 93.38 120 ARG A N 1
ATOM 931 C CA . ARG A 1 120 ? -13.266 8.648 8.789 1 93.38 120 ARG A CA 1
ATOM 932 C C . ARG A 1 120 ? -14.492 9.133 9.555 1 93.38 120 ARG A C 1
ATOM 934 O O . ARG A 1 120 ? -14.93 8.492 10.508 1 93.38 120 ARG A O 1
ATOM 941 N N . LYS A 1 121 ? -15.062 10.227 9.156 1 94.5 121 LYS A N 1
ATOM 942 C CA . LYS A 1 121 ? -16.25 10.773 9.797 1 94.5 121 LYS A CA 1
ATOM 943 C C . LYS A 1 121 ? -17.406 9.781 9.758 1 94.5 121 LYS A C 1
ATOM 945 O O . LYS A 1 121 ? -18.203 9.703 10.703 1 94.5 121 LYS A O 1
ATOM 950 N N . ALA A 1 122 ? -17.484 8.992 8.719 1 95.5 122 ALA A N 1
ATOM 951 C CA . ALA A 1 122 ? -18.547 8.008 8.531 1 95.5 122 ALA A CA 1
ATOM 952 C C . ALA A 1 122 ? -18.172 6.676 9.172 1 95.5 122 ALA A C 1
ATOM 954 O O . ALA A 1 122 ? -18.938 5.711 9.094 1 95.5 122 ALA A O 1
ATOM 955 N N . GLU A 1 123 ? -16.922 6.586 9.719 1 93.25 123 GLU A N 1
ATOM 956 C CA . GLU A 1 123 ? -16.438 5.395 10.406 1 93.25 123 GLU A CA 1
ATOM 957 C C . GLU A 1 123 ? -16.359 4.199 9.461 1 93.25 123 GLU A C 1
ATOM 959 O O . GLU A 1 123 ? -16.828 3.104 9.805 1 93.25 123 GLU A O 1
ATOM 964 N N . ILE A 1 124 ? -15.922 4.418 8.344 1 94.5 124 ILE A N 1
ATOM 965 C CA . ILE A 1 124 ? -15.719 3.367 7.352 1 94.5 124 ILE A CA 1
ATOM 966 C C . ILE A 1 124 ? -14.266 2.9 7.387 1 94.5 124 ILE A C 1
ATOM 968 O O . ILE A 1 124 ? -13.344 3.709 7.246 1 94.5 124 ILE A O 1
ATOM 972 N N . ASN A 1 125 ? -14.055 1.625 7.586 1 92 125 ASN A N 1
ATOM 973 C CA . ASN A 1 125 ? -12.719 1.032 7.559 1 92 125 ASN A CA 1
ATOM 974 C C . ASN A 1 125 ? -12.109 1.094 6.16 1 92 125 ASN A C 1
ATOM 976 O O . ASN A 1 125 ? -12.828 0.999 5.16 1 92 125 ASN A O 1
ATOM 980 N N . ILE A 1 126 ? -10.75 1.26 6.184 1 94.94 126 ILE A N 1
ATOM 981 C CA . ILE A 1 126 ? -10.125 1.365 4.867 1 94.94 126 ILE A CA 1
ATOM 982 C C . ILE A 1 126 ? -8.852 0.53 4.832 1 94.94 126 ILE A C 1
ATOM 984 O O . ILE A 1 126 ? -8.328 0.141 5.883 1 94.94 126 ILE A O 1
ATOM 988 N N . TYR A 1 127 ? -8.414 0.183 3.707 1 95.19 127 TYR A N 1
ATOM 989 C CA . TYR A 1 127 ? -7.094 -0.308 3.32 1 95.19 127 TYR A CA 1
ATOM 990 C C . TYR A 1 127 ? -6.504 0.538 2.197 1 95.19 127 TYR A C 1
ATOM 992 O O . TYR A 1 127 ? -6.98 0.489 1.06 1 95.19 127 TYR A O 1
ATOM 1000 N N . ALA A 1 128 ? -5.504 1.356 2.498 1 95.94 128 ALA A N 1
ATOM 1001 C CA . ALA A 1 128 ? -4.98 2.328 1.54 1 95.94 128 ALA A CA 1
ATOM 1002 C C . ALA A 1 128 ? -3.721 1.806 0.86 1 95.94 128 ALA A C 1
ATOM 1004 O O . ALA A 1 128 ? -2.787 1.355 1.53 1 95.94 128 ALA A O 1
ATOM 1005 N N . LEU A 1 129 ? -3.654 1.853 -0.445 1 96.12 129 LEU A N 1
ATOM 1006 C CA . LEU A 1 129 ? -2.5 1.465 -1.246 1 96.12 129 LEU A CA 1
ATOM 1007 C C . LEU A 1 129 ? -2.082 2.594 -2.182 1 96.12 129 LEU A C 1
ATOM 1009 O O . LEU A 1 129 ? -2.771 2.877 -3.164 1 96.12 129 LEU A O 1
ATOM 1013 N N . SER A 1 130 ? -0.999 3.215 -1.815 1 94.25 130 SER A N 1
ATOM 1014 C CA . SER A 1 130 ? -0.403 4.156 -2.758 1 94.25 130 SER A CA 1
ATOM 1015 C C . SER A 1 130 ? 0.399 3.428 -3.832 1 94.25 130 SER A C 1
ATOM 1017 O O . SER A 1 130 ? 1.104 2.461 -3.539 1 94.25 130 SER A O 1
ATOM 1019 N N . THR A 1 131 ? 0.258 3.83 -5.02 1 94.19 131 THR A N 1
ATOM 1020 C CA . THR A 1 131 ? 1.088 3.457 -6.16 1 94.19 131 THR A CA 1
ATOM 1021 C C . THR A 1 131 ? 1.723 4.691 -6.793 1 94.19 131 THR A C 1
ATOM 1023 O O . THR A 1 131 ? 1.507 5.812 -6.332 1 94.19 131 THR A O 1
ATOM 1026 N N . TRP A 1 132 ? 2.514 4.543 -7.793 1 90.44 132 TRP A N 1
ATOM 1027 C CA . TRP A 1 132 ? 3.225 5.672 -8.375 1 90.44 132 TRP A CA 1
ATOM 1028 C C . TRP A 1 132 ? 2.248 6.68 -8.969 1 90.44 132 TRP A C 1
ATOM 1030 O O . TRP A 1 132 ? 2.291 7.867 -8.633 1 90.44 132 TRP A O 1
ATOM 1040 N N . PRO A 1 133 ? 1.329 6.266 -9.75 1 88.25 133 PRO A N 1
ATOM 1041 C CA . PRO A 1 133 ? 0.496 7.266 -10.414 1 88.25 133 PRO A CA 1
ATOM 1042 C C . PRO A 1 133 ? -0.636 7.781 -9.531 1 88.25 133 PRO A C 1
ATOM 1044 O O . PRO A 1 133 ? -1.116 8.898 -9.719 1 88.25 133 PRO A O 1
ATOM 1047 N N . THR A 1 134 ? -1.054 6.898 -8.641 1 91.5 134 THR A N 1
ATOM 1048 C CA . THR A 1 134 ? -2.24 7.293 -7.887 1 91.5 134 THR A CA 1
ATOM 1049 C C . THR A 1 134 ? -2.383 6.449 -6.621 1 91.5 134 THR A C 1
ATOM 1051 O O . THR A 1 134 ? -1.465 5.715 -6.254 1 91.5 134 THR A O 1
ATOM 1054 N N . ASP A 1 135 ? -3.49 6.656 -5.922 1 93.56 135 ASP A N 1
ATOM 1055 C CA . ASP A 1 135 ? -3.832 5.891 -4.73 1 93.56 135 ASP A CA 1
ATOM 1056 C C . ASP A 1 135 ? -5.113 5.086 -4.941 1 93.56 135 ASP A C 1
ATOM 1058 O O . ASP A 1 135 ? -6.023 5.535 -5.645 1 93.56 135 ASP A O 1
ATOM 1062 N N . TYR A 1 136 ? -5.137 3.922 -4.359 1 95.69 136 TYR A N 1
ATOM 1063 C CA . TYR A 1 136 ? -6.328 3.084 -4.238 1 95.69 136 TYR A CA 1
ATOM 1064 C C . TYR A 1 136 ? -6.762 2.961 -2.781 1 95.69 136 TYR A C 1
ATOM 1066 O O . TYR A 1 136 ? -5.945 2.66 -1.907 1 95.69 136 TYR A O 1
ATOM 1074 N N . ILE A 1 137 ? -8.008 3.18 -2.59 1 96.81 137 ILE A N 1
ATOM 1075 C CA . ILE A 1 137 ? -8.57 2.998 -1.257 1 96.81 137 ILE A CA 1
ATOM 1076 C C . ILE A 1 137 ? -9.625 1.889 -1.29 1 96.81 137 ILE A C 1
ATOM 1078 O O . ILE A 1 137 ? -10.594 1.968 -2.045 1 96.81 137 ILE A O 1
ATOM 1082 N N . LEU A 1 138 ? -9.336 0.846 -0.536 1 96.88 138 LEU A N 1
ATOM 1083 C CA . LEU A 1 138 ? -10.289 -0.257 -0.42 1 96.88 138 LEU A CA 1
ATOM 1084 C C . LEU A 1 138 ? -11.227 -0.044 0.762 1 96.88 138 LEU A C 1
ATOM 1086 O O . LEU A 1 138 ? -10.781 0.338 1.849 1 96.88 138 LEU A O 1
ATOM 1090 N N . VAL A 1 139 ? -12.516 -0.242 0.552 1 96.5 139 VAL A N 1
ATOM 1091 C CA . VAL A 1 139 ? -13.523 -0.24 1.602 1 96.5 139 VAL A CA 1
ATOM 1092 C C . VAL A 1 139 ? -14.289 -1.562 1.583 1 96.5 139 VAL A C 1
ATOM 1094 O O . VAL A 1 139 ? -14.352 -2.238 0.553 1 96.5 139 VAL A O 1
ATOM 1097 N N . PRO A 1 140 ? -14.766 -1.958 2.76 1 96.25 140 PRO A N 1
ATOM 1098 C CA . PRO A 1 140 ? -15.609 -3.156 2.703 1 96.25 140 PRO A CA 1
ATOM 1099 C C . PRO A 1 140 ? -16.703 -3.057 1.647 1 96.25 140 PRO A C 1
ATOM 1101 O O . PRO A 1 140 ? -17.328 -2.004 1.498 1 96.25 140 PRO A O 1
ATOM 1104 N N . ALA A 1 141 ? -16.891 -4.148 0.941 1 96.62 141 ALA A N 1
ATOM 1105 C CA . ALA A 1 141 ? -17.812 -4.148 -0.193 1 96.62 141 ALA A CA 1
ATOM 1106 C C . ALA A 1 141 ? -19.188 -3.664 0.227 1 96.62 141 ALA A C 1
ATOM 1108 O O . ALA A 1 141 ? -19.828 -2.893 -0.492 1 96.62 141 ALA A O 1
ATOM 1109 N N . GLN A 1 142 ? -19.656 -4.016 1.365 1 97 142 GLN A N 1
ATOM 1110 C CA . GLN A 1 142 ? -21 -3.678 1.835 1 97 142 GLN A CA 1
ATOM 1111 C C . GLN A 1 142 ? -21.094 -2.197 2.189 1 97 142 GLN A C 1
ATOM 1113 O O . GLN A 1 142 ? -22.203 -1.675 2.383 1 97 142 GLN A O 1
ATOM 1118 N N . LYS A 1 143 ? -19.953 -1.535 2.223 1 96.69 143 LYS A N 1
ATOM 1119 C CA . LYS A 1 143 ? -19.953 -0.129 2.613 1 96.69 143 LYS A CA 1
ATOM 1120 C C . LYS A 1 143 ? -19.641 0.772 1.422 1 96.69 143 LYS A C 1
ATOM 1122 O O . LYS A 1 143 ? -19.531 1.991 1.57 1 96.69 143 LYS A O 1
ATOM 1127 N N . LEU A 1 144 ? -19.5 0.259 0.26 1 96.94 144 LEU A N 1
ATOM 1128 C CA . LEU A 1 144 ? -19.094 1.033 -0.908 1 96.94 144 LEU A CA 1
ATOM 1129 C C . LEU A 1 144 ? -20.078 2.166 -1.179 1 96.94 144 LEU A C 1
ATOM 1131 O O . LEU A 1 144 ? -19.672 3.314 -1.376 1 96.94 144 LEU A O 1
ATOM 1135 N N . GLU A 1 145 ? -21.359 1.854 -1.179 1 96.81 145 GLU A N 1
ATOM 1136 C CA . GLU A 1 145 ? -22.359 2.871 -1.473 1 96.81 145 GLU A CA 1
ATOM 1137 C C . GLU A 1 145 ? -22.312 4.012 -0.461 1 96.81 145 GLU A C 1
ATOM 1139 O O . GLU A 1 145 ? -22.375 5.184 -0.836 1 96.81 145 GLU A O 1
ATOM 1144 N N . LYS A 1 146 ? -22.234 3.646 0.77 1 97.81 146 LYS A N 1
ATOM 1145 C CA . LYS A 1 146 ? -22.109 4.656 1.815 1 97.81 146 LYS A CA 1
ATOM 1146 C C . LYS A 1 146 ? -20.828 5.484 1.629 1 97.81 146 LYS A C 1
ATOM 1148 O O . LYS A 1 146 ? -20.844 6.707 1.784 1 97.81 146 LYS A O 1
ATOM 1153 N N . ALA A 1 147 ? -19.734 4.812 1.316 1 97.12 147 ALA A N 1
ATOM 1154 C CA . ALA A 1 147 ? -18.453 5.488 1.089 1 97.12 147 ALA A CA 1
ATOM 1155 C C . ALA A 1 147 ? -18.562 6.512 -0.037 1 97.12 147 ALA A C 1
ATOM 1157 O O . ALA A 1 147 ? -18.156 7.664 0.119 1 97.12 147 ALA A O 1
ATOM 1158 N N . LEU A 1 148 ? -19.156 6.102 -1.148 1 95.94 148 LEU A N 1
ATOM 1159 C CA . LEU A 1 148 ? -19.297 6.988 -2.299 1 95.94 148 LEU A CA 1
ATOM 1160 C C . LEU A 1 148 ? -20.203 8.172 -1.963 1 95.94 148 LEU A C 1
ATOM 1162 O O . LEU A 1 148 ? -19.938 9.297 -2.389 1 95.94 148 LEU A O 1
ATOM 1166 N N . SER A 1 149 ? -21.234 7.91 -1.215 1 96.69 149 SER A N 1
ATOM 1167 C CA . SER A 1 149 ? -22.156 8.961 -0.826 1 96.69 149 SER A CA 1
ATOM 1168 C C . SER A 1 149 ? -21.469 10.031 0.016 1 96.69 149 SER A C 1
ATOM 1170 O O . SER A 1 149 ? -21.609 11.227 -0.251 1 96.69 149 SER A O 1
ATOM 1172 N N . VAL A 1 150 ? -20.703 9.648 1.007 1 96.56 150 VAL A N 1
ATOM 1173 C CA . VAL A 1 150 ? -20.078 10.617 1.898 1 96.56 150 VAL A CA 1
ATOM 1174 C C . VAL A 1 150 ? -18.969 11.367 1.152 1 96.56 150 VAL A C 1
ATOM 1176 O O . VAL A 1 150 ? -18.719 12.539 1.422 1 96.56 150 VAL A O 1
ATOM 1179 N N . LEU A 1 151 ? -18.297 10.695 0.2 1 94.19 151 LEU A N 1
ATOM 1180 C CA . LEU A 1 151 ? -17.281 11.344 -0.622 1 94.19 151 LEU A CA 1
ATOM 1181 C C . LEU A 1 151 ? -17.922 12.406 -1.52 1 94.19 151 LEU A C 1
ATOM 1183 O O . LEU A 1 151 ? -17.391 13.516 -1.638 1 94.19 151 LEU A O 1
ATOM 1187 N N . LYS A 1 152 ? -19.031 12.062 -2.104 1 92.88 152 LYS A N 1
ATOM 1188 C CA . LYS A 1 152 ? -19.75 13.008 -2.941 1 92.88 152 LYS A CA 1
ATOM 1189 C C . LYS A 1 152 ? -20.203 14.219 -2.133 1 92.88 152 LYS A C 1
ATOM 1191 O O . LYS A 1 152 ? -20.078 15.359 -2.584 1 92.88 152 LYS A O 1
ATOM 1196 N N . GLU A 1 153 ? -20.734 13.953 -1.02 1 94.38 153 GLU A N 1
ATOM 1197 C CA . GLU A 1 153 ? -21.188 15.023 -0.14 1 94.38 153 GLU A CA 1
ATOM 1198 C C . GLU A 1 153 ? -20.031 15.953 0.24 1 94.38 153 GLU A C 1
ATOM 1200 O O . GLU A 1 153 ? -20.25 17.156 0.461 1 94.38 153 GLU A O 1
ATOM 1205 N N . ASP A 1 154 ? -18.859 15.406 0.309 1 92.25 154 ASP A N 1
ATOM 1206 C CA . ASP A 1 154 ? -17.672 16.172 0.681 1 92.25 154 ASP A CA 1
ATOM 1207 C C . ASP A 1 154 ? -17.094 16.906 -0.53 1 92.25 154 ASP A C 1
ATOM 1209 O O . ASP A 1 154 ? -16.078 17.594 -0.417 1 92.25 154 ASP A O 1
ATOM 1213 N N . GLY A 1 155 ? -17.609 16.672 -1.775 1 89.44 155 GLY A N 1
ATOM 1214 C CA . GLY A 1 155 ? -17.219 17.453 -2.934 1 89.44 155 GLY A CA 1
ATOM 1215 C C . GLY A 1 155 ? -16.453 16.656 -3.965 1 89.44 155 GLY A C 1
ATOM 1216 O O . GLY A 1 155 ? -16.047 17.188 -5.004 1 89.44 155 GLY A O 1
ATOM 1217 N N . TRP A 1 156 ? -16.219 15.367 -3.689 1 88.31 156 TRP A N 1
ATOM 1218 C CA . TRP A 1 156 ? -15.562 14.516 -4.672 1 88.31 156 TRP A CA 1
ATOM 1219 C C . TRP A 1 156 ? -16.516 14.148 -5.805 1 88.31 156 TRP A C 1
ATOM 1221 O O . TRP A 1 156 ? -17.734 14.047 -5.598 1 88.31 156 TRP A O 1
ATOM 1231 N N . HIS A 1 157 ? -15.914 14 -6.973 1 88.38 157 HIS A N 1
ATOM 1232 C CA . HIS A 1 157 ? -16.688 13.57 -8.125 1 88.38 157 HIS A CA 1
ATOM 1233 C C . HIS A 1 157 ? -16.391 12.117 -8.477 1 88.38 157 HIS A C 1
ATOM 1235 O O . HIS A 1 157 ? -15.234 11.742 -8.672 1 88.38 157 HIS A O 1
ATOM 1241 N N . VAL A 1 158 ? -17.422 11.375 -8.484 1 87.06 158 VAL A N 1
ATOM 1242 C CA . VAL A 1 158 ? -17.281 9.953 -8.797 1 87.06 158 VAL A CA 1
ATOM 1243 C C . VAL A 1 158 ? -17.594 9.711 -10.273 1 87.06 158 VAL A C 1
AT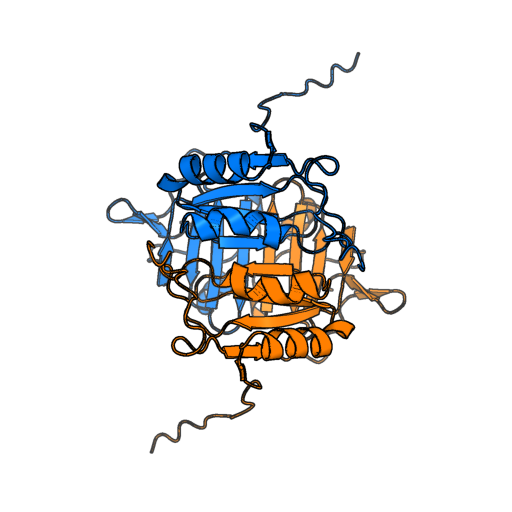OM 1245 O O . VAL A 1 158 ? -18.641 10.141 -10.766 1 87.06 158 VAL A O 1
ATOM 1248 N N . VAL A 1 159 ? -16.609 9.125 -10.969 1 83.94 159 VAL A N 1
ATOM 1249 C CA . VAL A 1 159 ? -16.812 8.812 -12.375 1 83.94 159 VAL A CA 1
ATOM 1250 C C . VAL A 1 159 ? -17 7.305 -12.547 1 83.94 159 VAL A C 1
ATOM 1252 O O . VAL A 1 159 ? -16.359 6.508 -11.859 1 83.94 159 VAL A O 1
ATOM 1255 N N . GLU A 1 160 ? -18.156 6.82 -13.016 1 69 160 GLU A N 1
ATOM 1256 C CA . GLU A 1 160 ? -18.359 5.395 -13.266 1 69 160 GLU A CA 1
ATOM 1257 C C . GLU A 1 160 ? -17.391 4.867 -14.312 1 69 160 GLU A C 1
ATOM 1259 O O . GLU A 1 160 ? -17.016 5.594 -15.234 1 69 160 GLU A O 1
ATOM 1264 N N . PRO A 1 161 ? -16.625 3.785 -14.008 1 59.66 161 PRO A N 1
ATOM 1265 C CA . PRO A 1 161 ? -15.719 3.232 -15.023 1 59.66 161 PRO A CA 1
ATOM 1266 C C . PRO A 1 161 ? -16.344 3.195 -16.406 1 59.66 161 PRO A C 1
ATOM 1268 O O . PRO A 1 161 ? -17.531 2.895 -16.562 1 59.66 161 PRO A O 1
ATOM 1271 N N . ASN A 1 162 ? -16.125 4.242 -17.203 1 47.69 162 ASN A N 1
ATOM 1272 C CA . ASN A 1 162 ? -16.672 4.125 -18.547 1 47.69 162 ASN A CA 1
ATOM 1273 C C . ASN A 1 162 ? -16.438 2.734 -19.125 1 47.69 162 ASN A C 1
ATOM 1275 O O . ASN A 1 162 ? -15.312 2.225 -19.094 1 47.69 162 ASN A O 1
ATOM 1279 N N . HIS A 1 163 ? -17.312 1.782 -19.047 1 42.44 163 HIS A N 1
ATOM 1280 C CA . HIS A 1 163 ? -17.266 0.722 -20.047 1 42.44 163 HIS A CA 1
ATOM 1281 C C . HIS A 1 163 ? -16.906 1.275 -21.422 1 42.44 163 HIS A C 1
ATOM 1283 O O . HIS A 1 163 ? -17.781 1.39 -22.281 1 42.44 163 HIS A O 1
ATOM 1289 N N . GLN A 1 164 ? -16.578 2.402 -21.719 1 35.31 164 GLN A N 1
ATOM 1290 C CA . GLN A 1 164 ? -16.375 2.834 -23.094 1 35.31 164 GLN A CA 1
ATOM 1291 C C . GLN A 1 164 ? -15.234 2.051 -23.75 1 35.31 164 GLN A C 1
ATOM 1293 O O . GLN A 1 164 ? -14.102 2.068 -23.266 1 35.31 164 GLN A O 1
ATOM 1298 N N . THR A 1 165 ? -15.445 0.935 -24.516 1 32.47 165 THR A N 1
ATOM 1299 C CA . THR A 1 165 ? -14.758 0.587 -25.75 1 32.47 165 THR A CA 1
ATOM 1300 C C . THR A 1 165 ? -14.367 1.845 -26.516 1 32.47 165 THR A C 1
ATOM 1302 O O . THR A 1 165 ? -15.227 2.523 -27.078 1 32.47 165 THR A O 1
ATOM 1305 N N . ASP A 1 166 ? -13.75 2.666 -26.016 1 33.78 166 ASP A N 1
ATOM 1306 C CA . ASP A 1 166 ? -13.258 3.65 -26.984 1 33.78 166 ASP A CA 1
ATOM 1307 C C . ASP A 1 166 ? -12.727 2.971 -28.25 1 33.78 166 ASP A C 1
ATOM 1309 O O . ASP A 1 166 ? -11.688 2.303 -28.203 1 33.78 166 ASP A O 1
ATOM 1313 N N . SER A 1 167 ? -13.633 2.506 -29.062 1 31.95 167 SER A N 1
ATOM 1314 C CA . SER A 1 167 ? -13.398 2.277 -30.484 1 31.95 167 SER A CA 1
ATOM 1315 C C . SER A 1 167 ? -12.578 3.41 -31.109 1 31.95 167 SER A C 1
ATOM 1317 O O . SER A 1 167 ? -13.047 4.543 -31.203 1 31.95 167 SER A O 1
ATOM 1319 N N . ILE A 1 168 ? -11.375 3.529 -30.891 1 29.61 168 ILE A N 1
ATOM 1320 C CA . ILE A 1 168 ? -10.539 4.25 -31.828 1 29.61 168 ILE A CA 1
ATOM 1321 C C . ILE A 1 168 ? -11.016 3.98 -33.25 1 29.61 168 ILE A C 1
ATOM 1323 O O . ILE A 1 168 ? -10.914 2.855 -33.75 1 29.61 168 ILE A O 1
ATOM 1327 N N . SER A 1 169 ? -12.078 4.508 -33.594 1 25.55 169 SER A N 1
ATOM 1328 C CA . SER A 1 169 ? -12.344 4.613 -35.031 1 25.55 169 SER A CA 1
ATOM 1329 C C . SER A 1 169 ? -11.156 5.234 -35.75 1 25.55 169 SER A C 1
ATOM 1331 O O . SER A 1 169 ? -10.852 6.414 -35.562 1 25.55 169 SER A O 1
ATOM 1333 N N . LEU A 1 170 ? -10.25 4.41 -36.031 1 24.53 170 LEU A N 1
ATOM 1334 C CA . LEU A 1 170 ? -9.344 4.621 -37.156 1 24.53 170 LEU A CA 1
ATOM 1335 C C . LEU A 1 170 ? -10.109 5.082 -38.406 1 24.53 170 LEU A C 1
ATOM 1337 O O . LEU A 1 170 ? -10.781 4.285 -39.062 1 24.53 170 LEU A O 1
ATOM 1341 N N . HIS A 1 171 ? -10.867 6.168 -38.188 1 23.52 171 HIS A N 1
ATOM 1342 C CA . HIS A 1 171 ? -11.016 6.762 -39.531 1 23.52 171 HIS A CA 1
ATOM 1343 C C . HIS A 1 171 ? -9.742 7.484 -39.938 1 23.52 171 HIS A C 1
ATOM 1345 O O . HIS A 1 171 ? -9.039 8.047 -39.125 1 23.52 171 HIS A O 1
ATOM 1351 N N . MET B 1 1 ? -27.812 22.188 24.766 1 27.19 1 MET B N 1
ATOM 1352 C CA . MET B 1 1 ? -26.406 22.422 24.422 1 27.19 1 MET B CA 1
ATOM 1353 C C . MET B 1 1 ? -25.688 21.094 24.203 1 27.19 1 MET B C 1
ATOM 1355 O O . MET B 1 1 ? -25.359 20.406 25.172 1 27.19 1 MET B O 1
ATOM 1359 N N . SER B 1 2 ? -26.062 20.234 23.312 1 30.75 2 SER B N 1
ATOM 1360 C CA . SER B 1 2 ? -25.75 18.844 23.016 1 30.75 2 SER B CA 1
ATOM 1361 C C . SER B 1 2 ? -24.266 18.688 22.672 1 30.75 2 SER B C 1
ATOM 1363 O O . SER B 1 2 ? -23.734 19.406 21.812 1 30.75 2 SER B O 1
ATOM 1365 N N . SER B 1 3 ? -23.391 18.328 23.688 1 32.84 3 SER B N 1
ATOM 1366 C CA . SER B 1 3 ? -21.969 18.016 23.672 1 32.84 3 SER B CA 1
ATOM 1367 C C . SER B 1 3 ? -21.609 17.062 22.547 1 32.84 3 SER B C 1
ATOM 1369 O O . SER B 1 3 ? -22.062 15.922 22.516 1 32.84 3 SER B O 1
ATOM 1371 N N . SER B 1 4 ? -21.625 17.5 21.344 1 32.97 4 SER B N 1
ATOM 1372 C CA . SER B 1 4 ? -21.141 16.75 20.188 1 32.97 4 SER B CA 1
ATOM 1373 C C . SER B 1 4 ? -19.844 16.016 20.484 1 32.97 4 SER B C 1
ATOM 1375 O O . SER B 1 4 ? -18.828 16.641 20.766 1 32.97 4 SER B O 1
ATOM 1377 N N . SER B 1 5 ? -19.844 14.93 21.281 1 32.59 5 SER B N 1
ATOM 1378 C CA . SER B 1 5 ? -18.797 13.992 21.641 1 32.59 5 SER B CA 1
ATOM 1379 C C . SER B 1 5 ? -17.859 13.719 20.469 1 32.59 5 SER B C 1
ATOM 1381 O O . SER B 1 5 ? -18.234 13.016 19.531 1 32.59 5 SER B O 1
ATOM 1383 N N . SER B 1 6 ? -17.156 14.711 20.016 1 35.97 6 SER B N 1
ATOM 1384 C CA . SER B 1 6 ? -16.031 14.547 19.109 1 35.97 6 SER B CA 1
ATOM 1385 C C . SER B 1 6 ? -15.172 13.359 19.516 1 35.97 6 SER B C 1
ATOM 1387 O O . SER B 1 6 ? -14.602 13.344 20.609 1 35.97 6 SER B O 1
ATOM 1389 N N . SER B 1 7 ? -15.516 12.18 19.469 1 35.59 7 SER B N 1
ATOM 1390 C CA . SER B 1 7 ? -14.719 10.984 19.703 1 35.59 7 SER B CA 1
ATOM 1391 C C . SER B 1 7 ? -13.273 11.188 19.25 1 35.59 7 SER B C 1
ATOM 1393 O O . SER B 1 7 ? -12.953 11.055 18.078 1 35.59 7 SER B O 1
ATOM 1395 N N . THR B 1 8 ? -12.633 12.273 19.734 1 36.84 8 THR B N 1
ATOM 1396 C CA . THR B 1 8 ? -11.18 12.406 19.688 1 36.84 8 THR B CA 1
ATOM 1397 C C . THR B 1 8 ? -10.508 11.094 20.078 1 36.84 8 THR B C 1
ATOM 1399 O O . THR B 1 8 ? -10.711 10.586 21.188 1 36.84 8 THR B O 1
ATOM 1402 N N . ILE B 1 9 ? -10.281 10.156 19.109 1 46.25 9 ILE B N 1
ATOM 1403 C CA . ILE B 1 9 ? -9.383 9.078 19.5 1 46.25 9 ILE B CA 1
ATOM 1404 C C . ILE B 1 9 ? -8.461 9.539 20.625 1 46.25 9 ILE B C 1
ATOM 1406 O O . ILE B 1 9 ? -7.73 10.523 20.469 1 46.25 9 ILE B O 1
ATOM 1410 N N . ASN B 1 10 ? -8.945 9.688 21.828 1 43.66 10 ASN B N 1
ATOM 1411 C CA . ASN B 1 10 ? -8.055 9.945 22.953 1 43.66 10 ASN B CA 1
ATOM 1412 C C . ASN B 1 10 ? -6.648 9.406 22.703 1 43.66 10 ASN B C 1
ATOM 1414 O O . ASN B 1 10 ? -6.414 8.203 22.828 1 43.66 10 ASN B O 1
ATOM 1418 N N . LYS B 1 11 ? -5.949 10.078 21.75 1 45.59 11 LYS B N 1
ATOM 1419 C CA . LYS B 1 11 ? -4.562 9.734 21.438 1 45.59 11 LYS B CA 1
ATOM 1420 C C . LYS B 1 11 ? -3.824 9.258 22.688 1 45.59 11 LYS B C 1
ATOM 1422 O O . LYS B 1 11 ? -2.713 8.734 22.594 1 45.59 11 LYS B O 1
ATOM 1427 N N . ILE B 1 12 ? -4.246 9.742 23.844 1 42.88 12 ILE B N 1
ATOM 1428 C CA . ILE B 1 12 ? -3.564 9.375 25.078 1 42.88 12 ILE B CA 1
ATOM 1429 C C . ILE B 1 12 ? -3.678 7.867 25.297 1 42.88 12 ILE B C 1
ATOM 1431 O O . ILE B 1 12 ? -2.703 7.219 25.688 1 42.88 12 ILE B O 1
ATOM 1435 N N . ILE B 1 13 ? -4.801 7.309 25.391 1 43 13 ILE B N 1
ATOM 1436 C CA . ILE B 1 13 ? -4.914 5.906 25.766 1 43 13 ILE B CA 1
ATOM 1437 C C . ILE B 1 13 ? -4.266 5.023 24.719 1 43 13 ILE B C 1
ATOM 1439 O O . ILE B 1 13 ? -3.572 4.055 25.031 1 43 13 ILE B O 1
ATOM 1443 N N . SER B 1 14 ? -4.742 4.941 23.453 1 48.34 14 SER B N 1
ATOM 1444 C CA . SER B 1 14 ? -4.176 4.027 22.469 1 48.34 14 SER B CA 1
ATOM 1445 C C . SER B 1 14 ? -2.867 4.566 21.906 1 48.34 14 SER B C 1
ATOM 1447 O O . SER B 1 14 ? -2.865 5.566 21.172 1 48.34 14 SER B O 1
ATOM 1449 N N . VAL B 1 15 ? -1.905 4.875 22.688 1 50.41 15 VAL B N 1
ATOM 1450 C CA . VAL B 1 15 ? -0.544 5.328 22.422 1 50.41 15 VAL B CA 1
ATOM 1451 C C . VAL B 1 15 ? -0.064 4.77 21.078 1 50.41 15 VAL B C 1
ATOM 1453 O O . VAL B 1 15 ? 0.222 3.576 20.969 1 50.41 15 VAL B O 1
ATOM 1456 N N . LEU B 1 16 ? -0.63 5.246 20 1 64.12 16 LEU B N 1
ATOM 1457 C CA . LEU B 1 16 ? -0.088 4.785 18.734 1 64.12 16 LEU B CA 1
ATOM 1458 C C . LEU B 1 16 ? 1.376 5.188 18.594 1 64.12 16 LEU B C 1
ATOM 1460 O O . LEU B 1 16 ? 1.713 6.367 18.703 1 64.12 16 LEU B O 1
ATOM 1464 N N . HIS B 1 17 ? 2.254 4.336 18.812 1 83.12 17 HIS B N 1
ATOM 1465 C CA . HIS B 1 17 ? 3.701 4.461 18.672 1 83.12 17 HIS B CA 1
ATOM 1466 C C . HIS B 1 17 ? 4.117 4.383 17.203 1 83.12 17 HIS B C 1
ATOM 1468 O O . HIS B 1 17 ? 3.525 3.633 16.422 1 83.12 17 HIS B O 1
ATOM 1474 N N . LEU B 1 18 ? 4.922 5.328 16.953 1 89.81 18 LEU B N 1
ATOM 1475 C CA . LEU B 1 18 ? 5.523 5.371 15.625 1 89.81 18 LEU B CA 1
ATOM 1476 C C . LEU B 1 18 ? 6.949 4.832 15.656 1 89.81 18 LEU B C 1
ATOM 1478 O O . LEU B 1 18 ? 7.723 5.16 16.562 1 89.81 18 LEU B O 1
ATOM 1482 N N . ILE B 1 19 ? 7.23 4.07 14.703 1 91.56 19 ILE B N 1
ATOM 1483 C CA . ILE B 1 19 ? 8.547 3.447 14.648 1 91.56 19 ILE B CA 1
ATOM 1484 C C . ILE B 1 19 ? 9.219 3.785 13.312 1 91.56 19 ILE B C 1
ATOM 1486 O O . ILE B 1 19 ? 8.938 3.156 12.297 1 91.56 19 ILE B O 1
ATOM 1490 N N . PRO B 1 20 ? 10.102 4.73 13.375 1 93.56 20 PRO B N 1
ATOM 1491 C CA . PRO B 1 20 ? 10.883 4.949 12.156 1 93.56 20 PRO B CA 1
ATOM 1492 C C . PRO B 1 20 ? 11.672 3.713 11.734 1 93.56 20 PRO B C 1
ATOM 1494 O O . PRO B 1 20 ? 12.234 3.012 12.578 1 93.56 20 PRO B O 1
ATOM 1497 N N . GLN B 1 21 ? 11.625 3.436 10.461 1 92.88 21 GLN B N 1
ATOM 1498 C CA . GLN B 1 21 ? 12.328 2.264 9.945 1 92.88 21 GLN B CA 1
ATOM 1499 C C . GLN B 1 21 ? 13.758 2.611 9.547 1 92.88 21 GLN B C 1
ATOM 1501 O O . GLN B 1 21 ? 14.023 3.727 9.094 1 92.88 21 GLN B O 1
ATOM 1506 N N . PRO B 1 22 ? 14.641 1.684 9.602 1 90.88 22 PRO B N 1
ATOM 1507 C CA . PRO B 1 22 ? 16.078 1.983 9.508 1 90.88 22 PRO B CA 1
ATOM 1508 C C . PRO B 1 22 ? 16.578 1.984 8.062 1 90.88 22 PRO B C 1
ATOM 1510 O O . PRO B 1 22 ? 17.719 2.367 7.805 1 90.88 22 PRO B O 1
ATOM 1513 N N . TRP B 1 23 ? 15.828 1.611 7.105 1 90.62 23 TRP B N 1
ATOM 1514 C CA . TRP B 1 23 ? 16.344 1.395 5.754 1 90.62 23 TRP B CA 1
ATOM 1515 C C . TRP B 1 23 ? 15.891 2.514 4.82 1 90.62 23 TRP B C 1
ATOM 1517 O O . TRP B 1 23 ? 14.758 2.998 4.918 1 90.62 23 TRP B O 1
ATOM 1527 N N . PRO B 1 24 ? 16.844 2.871 3.902 1 94.62 24 PRO B N 1
ATOM 1528 C CA . PRO B 1 24 ? 16.375 3.701 2.789 1 94.62 24 PRO B CA 1
ATOM 1529 C C . PRO B 1 24 ? 15.461 2.941 1.829 1 94.62 24 PRO B C 1
ATOM 1531 O O . PRO B 1 24 ? 15.703 1.769 1.537 1 94.62 24 PRO B O 1
ATOM 1534 N N . ILE B 1 25 ? 14.445 3.572 1.42 1 97.38 25 ILE B N 1
ATOM 1535 C CA . ILE B 1 25 ? 13.469 2.945 0.541 1 97.38 25 ILE B CA 1
ATOM 1536 C C . ILE B 1 25 ? 13.383 3.719 -0.773 1 97.38 25 ILE B C 1
ATOM 1538 O O . ILE B 1 25 ? 13.477 4.949 -0.784 1 97.38 25 ILE B O 1
ATOM 1542 N N . HIS B 1 26 ? 13.234 3.047 -1.828 1 96.81 26 HIS B N 1
ATOM 1543 C CA . HIS B 1 26 ? 13.062 3.633 -3.152 1 96.81 26 HIS B CA 1
ATOM 1544 C C . HIS B 1 26 ? 11.805 3.096 -3.828 1 96.81 26 HIS B C 1
ATOM 1546 O O . HIS B 1 26 ? 11.43 1.94 -3.619 1 96.81 26 HIS B O 1
ATOM 1552 N N . THR B 1 27 ? 11.164 3.92 -4.57 1 96.75 27 THR B N 1
ATOM 1553 C CA . THR B 1 27 ? 9.961 3.543 -5.309 1 96.75 27 THR B CA 1
ATOM 1554 C C . THR B 1 27 ? 10.195 3.658 -6.812 1 96.75 27 THR B C 1
ATOM 1556 O O . THR B 1 27 ? 10.898 4.566 -7.27 1 96.75 27 THR B O 1
ATOM 1559 N N . PHE B 1 28 ? 9.609 2.775 -7.57 1 96.69 28 PHE B N 1
ATOM 1560 C CA . PHE B 1 28 ? 9.766 2.684 -9.016 1 96.69 28 PHE B CA 1
ATOM 1561 C C . PHE B 1 28 ? 8.422 2.408 -9.688 1 96.69 28 PHE B C 1
ATOM 1563 O O . PHE B 1 28 ? 7.516 1.848 -9.062 1 96.69 28 PHE B O 1
ATOM 1570 N N . PHE B 1 29 ? 8.312 2.803 -10.906 1 96.62 29 PHE B N 1
ATOM 1571 C CA . PHE B 1 29 ? 7.164 2.475 -11.742 1 96.62 29 PHE B CA 1
ATOM 1572 C C . PHE B 1 29 ? 7.613 1.88 -13.07 1 96.62 29 PHE B C 1
ATOM 1574 O O . PHE B 1 29 ? 8.438 2.471 -13.773 1 96.62 29 PHE B O 1
ATOM 1581 N N . TYR B 1 30 ? 7.066 0.728 -13.336 1 96.75 30 TYR B N 1
ATOM 1582 C CA . TYR B 1 30 ? 7.449 -0.029 -14.523 1 96.75 30 TYR B CA 1
ATOM 1583 C C . TYR B 1 30 ? 6.238 -0.321 -15.398 1 96.75 30 TYR B C 1
ATOM 1585 O O . TYR B 1 30 ? 5.105 -0.329 -14.922 1 96.75 30 TYR B O 1
ATOM 1593 N N . PRO B 1 31 ? 6.492 -0.523 -16.703 1 95.31 31 PRO B N 1
ATOM 1594 C CA . PRO B 1 31 ? 5.43 -1.085 -17.531 1 95.31 31 PRO B CA 1
ATOM 1595 C C . PRO B 1 31 ? 5.07 -2.518 -17.141 1 95.31 31 PRO B C 1
ATOM 1597 O O . PRO B 1 31 ? 5.852 -3.193 -16.469 1 95.31 31 PRO B O 1
ATOM 1600 N N . LEU B 1 32 ? 3.889 -2.994 -17.531 1 95.44 32 LEU B N 1
ATOM 1601 C CA . LEU B 1 32 ? 3.385 -4.324 -17.203 1 95.44 32 LEU B CA 1
ATOM 1602 C C . LEU B 1 32 ? 4.328 -5.406 -17.719 1 95.44 32 LEU B C 1
ATOM 1604 O O . LEU B 1 32 ? 4.348 -6.52 -17.188 1 95.44 32 LEU B O 1
ATOM 1608 N N . SER B 1 33 ? 5.117 -5.102 -18.703 1 94.19 33 SER B N 1
ATOM 1609 C CA . SER B 1 33 ? 5.996 -6.07 -19.344 1 94.19 33 SER B CA 1
ATOM 1610 C C . SER B 1 33 ? 7.09 -6.551 -18.406 1 94.19 33 SER B C 1
ATOM 1612 O O . SER B 1 33 ? 7.766 -7.543 -18.672 1 94.19 33 SER B O 1
ATOM 1614 N N . ILE B 1 34 ? 7.242 -5.895 -17.234 1 95.69 34 ILE B N 1
ATOM 1615 C CA . ILE B 1 34 ? 8.312 -6.262 -16.312 1 95.69 34 ILE B CA 1
ATOM 1616 C C . ILE B 1 34 ? 7.863 -7.43 -15.438 1 95.69 34 ILE B C 1
ATOM 1618 O O . ILE B 1 34 ? 8.672 -8.031 -14.727 1 95.69 34 ILE B O 1
ATOM 1622 N N . ALA B 1 35 ? 6.613 -7.766 -15.445 1 95.5 35 ALA B N 1
ATOM 1623 C CA . ALA B 1 35 ? 5.992 -8.719 -14.531 1 95.5 35 ALA B CA 1
ATOM 1624 C C . ALA B 1 35 ? 6.793 -10.016 -14.461 1 95.5 35 ALA B C 1
ATOM 1626 O O . ALA B 1 35 ? 7.062 -10.523 -13.367 1 95.5 35 ALA B O 1
ATOM 1627 N N . PRO B 1 36 ? 7.297 -10.57 -15.602 1 95.38 36 PRO B N 1
ATOM 1628 C CA . PRO B 1 36 ? 8.023 -11.836 -15.555 1 95.38 36 PRO B CA 1
ATOM 1629 C C . PRO B 1 36 ? 9.344 -11.734 -14.797 1 95.38 36 PRO B C 1
ATOM 1631 O O . PRO B 1 36 ? 9.914 -12.75 -14.391 1 95.38 36 PRO B O 1
ATOM 1634 N N . GLN B 1 37 ? 9.805 -10.547 -14.609 1 94.69 37 GLN B N 1
ATOM 1635 C CA . GLN B 1 37 ? 11.094 -10.352 -13.969 1 94.69 37 GLN B CA 1
ATOM 1636 C C . GLN B 1 37 ? 10.953 -10.281 -12.445 1 94.69 37 GLN B C 1
ATOM 1638 O O . GLN B 1 37 ? 11.945 -10.336 -11.719 1 94.69 37 GLN B O 1
ATOM 1643 N N . ILE B 1 38 ? 9.766 -10.117 -11.969 1 95.56 38 ILE B N 1
ATOM 1644 C CA . ILE B 1 38 ? 9.523 -10.133 -10.531 1 95.56 38 ILE B CA 1
ATOM 1645 C C . ILE B 1 38 ? 9.578 -11.562 -10.008 1 95.56 38 ILE B C 1
ATOM 1647 O O . ILE B 1 38 ? 8.68 -12.367 -10.289 1 95.56 38 ILE B O 1
ATOM 1651 N N . THR B 1 39 ? 10.578 -11.852 -9.25 1 94.62 39 THR B N 1
ATOM 1652 C CA . THR B 1 39 ? 10.781 -13.227 -8.805 1 94.62 39 THR B CA 1
ATOM 1653 C C . THR B 1 39 ? 10.664 -13.32 -7.281 1 94.62 39 THR B C 1
ATOM 1655 O O . THR B 1 39 ? 10.781 -12.32 -6.582 1 94.62 39 THR B O 1
ATOM 1658 N N . SER B 1 40 ? 10.445 -14.531 -6.812 1 95.94 40 SER B N 1
ATOM 1659 C CA . SER B 1 40 ? 10.25 -14.789 -5.391 1 95.94 40 SER B CA 1
ATOM 1660 C C . SER B 1 40 ? 11.492 -14.43 -4.582 1 95.94 40 SER B C 1
ATOM 1662 O O . SER B 1 40 ? 11.391 -14.031 -3.422 1 95.94 40 SER B O 1
ATOM 1664 N N . ASP B 1 41 ? 12.695 -14.531 -5.168 1 95.12 41 ASP B N 1
ATOM 1665 C CA . ASP B 1 41 ? 13.945 -14.242 -4.477 1 95.12 41 ASP B CA 1
ATOM 1666 C C . ASP B 1 41 ? 13.984 -12.789 -4.008 1 95.12 41 ASP B C 1
ATOM 1668 O O . ASP B 1 41 ? 14.664 -12.469 -3.025 1 95.12 41 ASP B O 1
ATOM 1672 N N . MET B 1 42 ? 13.281 -11.922 -4.715 1 95.75 42 MET B N 1
ATOM 1673 C CA . MET B 1 42 ? 13.281 -10.508 -4.367 1 95.75 42 MET B CA 1
ATOM 1674 C C . MET B 1 42 ? 12.594 -10.273 -3.025 1 95.75 42 MET B C 1
ATOM 1676 O O . MET B 1 42 ? 12.977 -9.375 -2.273 1 95.75 42 MET B O 1
ATOM 1680 N N . TYR B 1 43 ? 11.664 -11.148 -2.65 1 96.19 43 TYR B N 1
ATOM 1681 C CA . TYR B 1 43 ? 10.953 -11.047 -1.378 1 96.19 43 TYR B CA 1
ATOM 1682 C C . TYR B 1 43 ? 11.828 -11.539 -0.231 1 96.19 43 TYR B C 1
ATOM 1684 O O . TYR B 1 43 ? 11.539 -11.273 0.938 1 96.19 43 TYR B O 1
ATOM 1692 N N . GLU B 1 44 ? 12.859 -12.203 -0.555 1 92.94 44 GLU B N 1
ATOM 1693 C CA . GLU B 1 44 ? 13.828 -12.641 0.448 1 92.94 44 GLU B CA 1
ATOM 1694 C C . GLU B 1 44 ? 14.992 -11.664 0.566 1 92.94 44 GLU B C 1
ATOM 1696 O O . GLU B 1 44 ? 15.531 -11.461 1.656 1 92.94 44 GLU B O 1
ATOM 1701 N N . LYS B 1 45 ? 15.32 -11.094 -0.489 1 93.38 45 LYS B N 1
ATOM 1702 C CA . LYS B 1 45 ? 16.484 -10.219 -0.57 1 93.38 45 LYS B CA 1
ATOM 1703 C C . LYS B 1 45 ? 16.234 -8.891 0.132 1 93.38 45 LYS B C 1
ATOM 1705 O O . LYS B 1 45 ? 17.094 -8.383 0.847 1 93.38 45 LYS B O 1
ATOM 1710 N N . TYR B 1 46 ? 15.109 -8.297 -0.109 1 95.12 46 TYR B N 1
ATOM 1711 C CA . TYR B 1 46 ? 14.797 -6.973 0.417 1 95.12 46 TYR B CA 1
ATOM 1712 C C . TYR B 1 46 ? 13.992 -7.074 1.707 1 95.12 46 TYR B C 1
ATOM 1714 O O . TYR B 1 46 ? 12.969 -7.762 1.756 1 95.12 46 TYR B O 1
ATOM 1722 N N . PRO B 1 47 ? 14.414 -6.402 2.785 1 93 47 PRO B N 1
ATOM 1723 C CA . PRO B 1 47 ? 13.727 -6.508 4.074 1 93 47 PRO B CA 1
ATOM 1724 C C . PRO B 1 47 ? 12.32 -5.902 4.043 1 93 47 PRO B C 1
ATOM 1726 O O . PRO B 1 47 ? 11.484 -6.238 4.887 1 93 47 PRO B O 1
ATOM 1729 N N . PHE B 1 48 ? 12.109 -5 3.275 1 96.69 48 PHE B N 1
ATOM 1730 C CA . PHE B 1 48 ? 10.805 -4.441 2.939 1 96.69 48 PHE B CA 1
ATOM 1731 C C . PHE B 1 48 ? 10.633 -4.332 1.43 1 96.69 48 PHE B C 1
ATOM 1733 O O . PHE B 1 48 ? 11.414 -3.654 0.759 1 96.69 48 PHE B O 1
ATOM 1740 N N . PHE B 1 49 ? 9.664 -4.973 0.912 1 98.06 49 PHE B N 1
ATOM 1741 C CA . PHE B 1 49 ? 9.5 -5.094 -0.532 1 98.06 49 PHE B CA 1
ATOM 1742 C C . PHE B 1 49 ? 8.023 -5.172 -0.904 1 98.06 49 PHE B C 1
ATOM 1744 O O . PHE B 1 49 ? 7.293 -6.012 -0.377 1 98.06 49 PHE B O 1
ATOM 1751 N N . SER B 1 50 ? 7.598 -4.242 -1.746 1 98.44 50 SER B N 1
ATOM 1752 C CA . SER B 1 50 ? 6.207 -4.168 -2.178 1 98.44 50 SER B CA 1
ATOM 1753 C C . SER B 1 50 ? 6.102 -4.121 -3.697 1 98.44 50 SER B C 1
ATOM 1755 O O . SER B 1 50 ? 6.805 -3.348 -4.352 1 98.44 50 SER B O 1
ATOM 1757 N N . VAL B 1 51 ? 5.312 -4.945 -4.258 1 98.31 51 VAL B N 1
ATOM 1758 C CA . VAL B 1 51 ? 4.996 -4.941 -5.68 1 98.31 51 VAL B CA 1
ATOM 1759 C C . VAL B 1 51 ? 3.49 -4.789 -5.879 1 98.31 51 VAL B C 1
ATOM 1761 O O . VAL B 1 51 ? 2.707 -5.605 -5.391 1 98.31 51 VAL B O 1
ATOM 1764 N N . ASN B 1 52 ? 3.084 -3.764 -6.543 1 98.12 52 ASN B N 1
ATOM 1765 C CA . ASN B 1 52 ? 1.682 -3.449 -6.789 1 98.12 52 ASN B CA 1
ATOM 1766 C C . ASN B 1 52 ? 1.378 -3.383 -8.281 1 98.12 52 ASN B C 1
ATOM 1768 O O . ASN B 1 52 ? 1.78 -2.438 -8.961 1 98.12 52 ASN B O 1
ATOM 1772 N N . ARG B 1 53 ? 0.756 -4.391 -8.75 1 97.81 53 ARG B N 1
ATOM 1773 C CA . ARG B 1 53 ? 0.316 -4.457 -10.141 1 97.81 53 ARG B CA 1
ATOM 1774 C C . ARG B 1 53 ? -1.068 -3.838 -10.305 1 97.81 53 ARG B C 1
ATOM 1776 O O . ARG B 1 53 ? -2.025 -4.262 -9.656 1 97.81 53 ARG B O 1
ATOM 1783 N N . GLU B 1 54 ? -1.201 -2.844 -11 1 95.5 54 GLU B N 1
ATOM 1784 C CA . GLU B 1 54 ? -2.461 -2.24 -11.43 1 95.5 54 GLU B CA 1
ATOM 1785 C C . GLU B 1 54 ? -2.611 -2.293 -12.945 1 95.5 54 GLU B C 1
ATOM 1787 O O . GLU B 1 54 ? -1.699 -2.727 -13.648 1 95.5 54 GLU B O 1
ATOM 1792 N N . PRO B 1 55 ? -3.73 -1.865 -13.484 1 92.31 55 PRO B N 1
ATOM 1793 C CA . PRO B 1 55 ? -3.979 -2.033 -14.922 1 92.31 55 PRO B CA 1
ATOM 1794 C C . PRO B 1 55 ? -2.943 -1.314 -15.789 1 92.31 55 PRO B C 1
ATOM 1796 O O . PRO B 1 55 ? -2.586 -1.803 -16.859 1 92.31 55 PRO B O 1
ATOM 1799 N N . ASP B 1 56 ? -2.34 -0.265 -15.273 1 90.81 56 ASP B N 1
ATOM 1800 C CA . ASP B 1 56 ? -1.536 0.594 -16.141 1 90.81 56 ASP B CA 1
ATOM 1801 C C . ASP B 1 56 ? -0.044 0.366 -15.898 1 90.81 56 ASP B C 1
ATOM 1803 O O . ASP B 1 56 ? 0.794 0.928 -16.609 1 90.81 56 ASP B O 1
ATOM 1807 N N . GLY B 1 57 ? 0.275 -0.411 -14.984 1 96.06 57 GLY B N 1
ATOM 1808 C CA . GLY B 1 57 ? 1.685 -0.612 -14.688 1 96.06 57 GLY B CA 1
ATOM 1809 C C . GLY B 1 57 ? 1.926 -1.267 -13.344 1 96.06 57 GLY B C 1
ATOM 1810 O O . GLY B 1 57 ? 0.986 -1.733 -12.695 1 96.06 57 GLY B O 1
ATOM 1811 N N . ILE B 1 58 ? 3.203 -1.321 -12.984 1 97.06 58 ILE B N 1
ATOM 1812 C CA . ILE B 1 58 ? 3.615 -1.963 -11.734 1 97.06 58 ILE B CA 1
ATOM 1813 C C . ILE B 1 58 ? 4.438 -0.987 -10.898 1 97.06 58 ILE B C 1
ATOM 1815 O O . ILE B 1 58 ? 5.434 -0.438 -11.375 1 97.06 58 ILE B O 1
ATOM 1819 N N . SER B 1 59 ? 4.012 -0.701 -9.727 1 97.44 59 SER B N 1
ATOM 1820 C CA . SER B 1 59 ? 4.773 0.065 -8.742 1 97.44 59 SER B CA 1
ATOM 1821 C C . SER B 1 59 ? 5.566 -0.854 -7.816 1 97.44 59 SER B C 1
ATOM 1823 O O . SER B 1 59 ? 5.027 -1.834 -7.297 1 97.44 59 SER B O 1
ATOM 1825 N N . VAL B 1 60 ? 6.844 -0.557 -7.664 1 97.88 60 VAL B N 1
ATOM 1826 C CA . VAL B 1 60 ? 7.711 -1.333 -6.785 1 97.88 60 VAL B CA 1
ATOM 1827 C C . VAL B 1 60 ? 8.281 -0.431 -5.691 1 97.88 60 VAL B C 1
ATOM 1829 O O . VAL B 1 60 ? 8.703 0.696 -5.965 1 97.88 60 VAL B O 1
ATOM 1832 N N . VAL B 1 61 ? 8.211 -0.842 -4.477 1 98.19 61 VAL B N 1
ATOM 1833 C CA . VAL B 1 61 ? 8.82 -0.217 -3.311 1 98.19 61 VAL B CA 1
ATOM 1834 C C . VAL B 1 61 ? 9.859 -1.16 -2.703 1 98.19 61 VAL B C 1
ATOM 1836 O O . VAL B 1 61 ? 9.539 -2.301 -2.357 1 98.19 61 VAL B O 1
ATOM 1839 N N . ALA B 1 62 ? 11.062 -0.706 -2.568 1 97.94 62 ALA B N 1
ATOM 1840 C CA . ALA B 1 62 ? 12.109 -1.599 -2.08 1 97.94 62 ALA B CA 1
ATOM 1841 C C . ALA B 1 62 ? 13.016 -0.885 -1.08 1 97.94 62 ALA B C 1
ATOM 1843 O O . ALA B 1 62 ? 13.531 0.198 -1.365 1 97.94 62 ALA B O 1
ATOM 1844 N N . ALA B 1 63 ? 13.117 -1.461 0.094 1 97.12 63 ALA B N 1
ATOM 1845 C CA . ALA B 1 63 ? 14.18 -1.084 1.021 1 97.12 63 ALA B CA 1
ATOM 1846 C C . ALA B 1 63 ? 15.5 -1.743 0.638 1 97.12 63 ALA B C 1
ATOM 1848 O O . ALA B 1 63 ? 15.617 -2.971 0.655 1 97.12 63 ALA B O 1
ATOM 1849 N N . LEU B 1 64 ? 16.422 -0.961 0.322 1 93.69 64 LEU B N 1
ATOM 1850 C CA . LEU B 1 64 ? 17.703 -1.512 -0.096 1 93.69 64 LEU B CA 1
ATOM 1851 C C . LEU B 1 64 ? 18.562 -1.893 1.113 1 93.69 64 LEU B C 1
ATOM 1853 O O . LEU B 1 64 ? 18.781 -1.067 2 1 93.69 64 LEU B O 1
ATOM 1857 N N . PRO B 1 65 ? 18.938 -3.15 1.2 1 89.62 65 PRO B N 1
ATOM 1858 C CA . PRO B 1 65 ? 19.797 -3.551 2.311 1 89.62 65 PRO B CA 1
ATOM 1859 C C . PRO B 1 65 ? 21.203 -2.947 2.211 1 89.62 65 PRO B C 1
ATOM 1861 O O . PRO B 1 65 ? 21.578 -2.428 1.158 1 89.62 65 PRO B O 1
ATOM 1864 N N . PRO B 1 66 ? 21.875 -2.965 3.371 1 86.31 66 PRO B N 1
ATOM 1865 C CA . PRO B 1 66 ? 23.25 -2.459 3.342 1 86.31 66 PRO B CA 1
ATOM 1866 C C . PRO B 1 66 ? 24.094 -3.119 2.258 1 86.31 66 PRO B C 1
ATOM 1868 O O . PRO B 1 66 ? 24.016 -4.336 2.062 1 86.31 66 PRO B O 1
ATOM 1871 N N . GLY B 1 67 ? 24.781 -2.352 1.522 1 86.12 67 GLY B N 1
ATOM 1872 C CA . GLY B 1 67 ? 25.656 -2.857 0.487 1 86.12 67 GLY B CA 1
ATOM 1873 C C . GLY B 1 67 ? 25.016 -2.918 -0.881 1 86.12 67 GLY B C 1
ATOM 1874 O O . GLY B 1 67 ? 25.688 -3.104 -1.892 1 86.12 67 GLY B O 1
ATOM 1875 N N . GLU B 1 68 ? 23.672 -2.805 -0.904 1 86.81 68 GLU B N 1
ATOM 1876 C CA . GLU B 1 68 ? 22.953 -2.781 -2.168 1 86.81 68 GLU B CA 1
ATOM 1877 C C . GLU B 1 68 ? 22.672 -1.351 -2.621 1 86.81 68 GLU B C 1
ATOM 1879 O O . GLU B 1 68 ? 22.188 -0.53 -1.846 1 86.81 68 GLU B O 1
ATOM 1884 N N . GLU B 1 69 ? 23.047 -0.986 -3.803 1 86 69 GLU B N 1
ATOM 1885 C CA . GLU B 1 69 ? 22.859 0.388 -4.262 1 86 69 GLU B CA 1
ATOM 1886 C C . GLU B 1 69 ? 21.844 0.466 -5.391 1 86 69 GLU B C 1
ATOM 1888 O O . GLU B 1 69 ? 21.359 1.551 -5.723 1 86 69 GLU B O 1
ATOM 1893 N N . GLY B 1 70 ? 21.328 -0.547 -5.914 1 91.06 70 GLY B N 1
ATOM 1894 C CA . GLY B 1 70 ? 20.516 -0.493 -7.121 1 91.06 70 GLY B CA 1
ATOM 1895 C C . GLY B 1 70 ? 21.281 0.003 -8.336 1 91.06 70 GLY B C 1
ATOM 1896 O O . GLY B 1 70 ? 22.516 -0.033 -8.352 1 91.06 70 GLY B O 1
ATOM 1897 N N . VAL B 1 71 ? 20.594 0.366 -9.391 1 94.44 71 VAL B N 1
ATOM 1898 C CA . VAL B 1 71 ? 21.203 0.98 -10.57 1 94.44 71 VAL B CA 1
ATOM 1899 C C . VAL B 1 71 ? 21.281 2.494 -10.383 1 94.44 71 VAL B C 1
ATOM 1901 O O . VAL B 1 71 ? 20.25 3.184 -10.414 1 94.44 71 VAL B O 1
ATOM 1904 N N . ILE B 1 72 ? 22.484 2.986 -10.258 1 93.56 72 ILE B N 1
ATOM 1905 C CA . ILE B 1 72 ? 22.703 4.395 -9.945 1 93.56 72 ILE B CA 1
ATOM 1906 C C . ILE B 1 72 ? 23.047 5.16 -11.227 1 93.56 72 ILE B C 1
ATOM 1908 O O . ILE B 1 72 ? 23.984 4.801 -11.938 1 93.56 72 ILE B O 1
ATOM 1912 N N . VAL B 1 73 ? 22.312 6.078 -11.547 1 92.56 73 VAL B N 1
ATOM 1913 C CA . VAL B 1 73 ? 22.562 7.008 -12.641 1 92.56 73 VAL B CA 1
ATOM 1914 C C . VAL B 1 73 ? 22.438 8.445 -12.133 1 92.56 73 VAL B C 1
ATOM 1916 O O . VAL B 1 73 ? 21.422 8.82 -11.547 1 92.56 73 VAL B O 1
ATOM 1919 N N . ASP B 1 74 ? 23.516 9.289 -12.32 1 92.19 74 ASP B N 1
ATOM 1920 C CA . ASP B 1 74 ? 23.562 10.688 -11.914 1 92.19 74 ASP B CA 1
ATOM 1921 C C . ASP B 1 74 ? 23.234 10.844 -10.43 1 92.19 74 ASP B C 1
ATOM 1923 O O . ASP B 1 74 ? 22.5 11.742 -10.039 1 92.19 74 ASP B O 1
ATOM 1927 N N . GLY B 1 75 ? 23.594 9.875 -9.656 1 91.94 75 GLY B N 1
ATOM 1928 C CA . GLY B 1 75 ? 23.469 9.953 -8.211 1 91.94 75 GLY B CA 1
ATOM 1929 C C . GLY B 1 75 ? 22.109 9.508 -7.699 1 91.94 75 GLY B C 1
ATOM 1930 O O . GLY B 1 75 ? 21.844 9.57 -6.5 1 91.94 75 GLY B O 1
ATOM 1931 N N . GLU B 1 76 ? 21.312 9.055 -8.656 1 93.62 76 GLU B N 1
ATOM 1932 C CA . GLU B 1 76 ? 19.969 8.602 -8.297 1 93.62 76 GLU B CA 1
ATOM 1933 C C . GLU B 1 76 ? 19.812 7.102 -8.523 1 93.62 76 GLU B C 1
ATOM 1935 O O . GLU B 1 76 ? 20.359 6.555 -9.484 1 93.62 76 GLU B O 1
ATOM 1940 N N . VAL B 1 77 ? 19.172 6.477 -7.594 1 95.19 77 VAL B N 1
ATOM 1941 C CA . VAL B 1 77 ? 18.797 5.086 -7.832 1 95.19 77 VAL B CA 1
ATOM 1942 C C . VAL B 1 77 ? 17.625 5.02 -8.812 1 95.19 77 VAL B C 1
ATOM 1944 O O . VAL B 1 77 ? 16.484 5.316 -8.445 1 95.19 77 VAL B O 1
ATOM 1947 N N . ARG B 1 78 ? 17.844 4.594 -9.922 1 95.94 78 ARG B N 1
ATOM 1948 C CA . ARG B 1 78 ? 16.844 4.746 -10.977 1 95.94 78 ARG B CA 1
ATOM 1949 C C . ARG B 1 78 ? 16.203 3.404 -11.312 1 95.94 78 ARG B C 1
ATOM 1951 O O . ARG B 1 78 ? 15.242 3.348 -12.078 1 95.94 78 ARG B O 1
ATOM 1958 N N . ASN B 1 79 ? 16.75 2.299 -10.742 1 96.19 79 ASN B N 1
ATOM 1959 C CA . ASN B 1 79 ? 16.219 0.958 -10.977 1 96.19 79 ASN B CA 1
ATOM 1960 C C . ASN B 1 79 ? 16.734 -0.034 -9.938 1 96.19 79 ASN B C 1
ATOM 1962 O O . ASN B 1 79 ? 17.75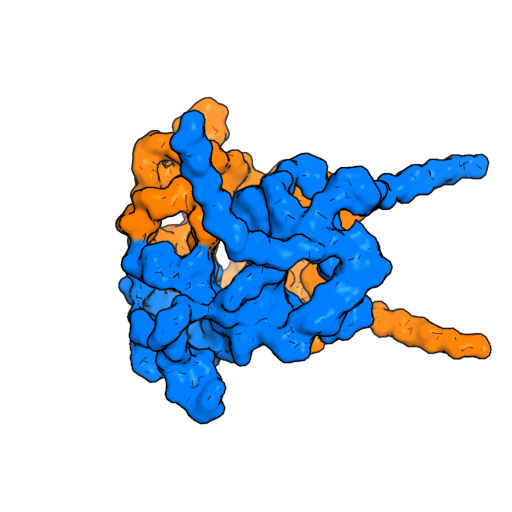 0.218 -9.273 1 96.19 79 ASN B O 1
ATOM 1966 N N . LEU B 1 80 ? 15.992 -1.112 -9.781 1 95.5 80 LEU B N 1
ATOM 1967 C CA . LEU B 1 80 ? 16.547 -2.275 -9.094 1 95.5 80 LEU B CA 1
ATOM 1968 C C . LEU B 1 80 ? 17.391 -3.121 -10.047 1 95.5 80 LEU B C 1
ATOM 1970 O O . LEU B 1 80 ? 17.016 -3.311 -11.203 1 95.5 80 LEU B O 1
ATOM 1974 N N . VAL B 1 81 ? 18.422 -3.664 -9.539 1 93.69 81 VAL B N 1
ATOM 1975 C CA . VAL B 1 81 ? 19.359 -4.434 -10.352 1 93.69 81 VAL B CA 1
ATOM 1976 C C . VAL B 1 81 ? 18.641 -5.641 -10.961 1 93.69 81 VAL B C 1
ATOM 1978 O O . VAL B 1 81 ? 18.859 -5.973 -12.125 1 93.69 81 VAL B O 1
ATOM 1981 N N . GLU B 1 82 ? 17.734 -6.289 -10.219 1 92.88 82 GLU B N 1
ATOM 1982 C CA . GLU B 1 82 ? 17.031 -7.504 -10.633 1 92.88 82 GLU B CA 1
ATOM 1983 C C . GLU B 1 82 ? 16.078 -7.223 -11.789 1 92.88 82 GLU B C 1
ATOM 1985 O O . GLU B 1 82 ? 15.656 -8.148 -12.492 1 92.88 82 GLU B O 1
ATOM 1990 N N . LEU B 1 83 ? 15.68 -5.93 -11.969 1 93 83 LEU B N 1
ATOM 1991 C CA . LEU B 1 83 ? 14.648 -5.625 -12.953 1 93 83 LEU B CA 1
ATOM 1992 C C . LEU B 1 83 ? 15.266 -5.059 -14.227 1 93 83 LEU B C 1
ATOM 1994 O O . LEU B 1 83 ? 14.547 -4.609 -15.125 1 93 83 LEU B O 1
ATOM 1998 N N . GLY B 1 84 ? 16.641 -5.129 -14.344 1 82.62 84 GLY B N 1
ATOM 1999 C CA . GLY B 1 84 ? 17.344 -4.867 -15.594 1 82.62 84 GLY B CA 1
ATOM 2000 C C . GLY B 1 84 ? 18.188 -3.611 -15.547 1 82.62 84 GLY B C 1
ATOM 2001 O O . GLY B 1 84 ? 18.156 -2.871 -14.562 1 82.62 84 GLY B O 1
ATOM 2002 N N . PRO B 1 85 ? 18.953 -3.457 -16.578 1 76.81 85 PRO B N 1
ATOM 2003 C CA . PRO B 1 85 ? 19.906 -2.346 -16.656 1 76.81 85 PRO B CA 1
ATOM 2004 C C . PRO B 1 85 ? 19.234 -1.016 -16.984 1 76.81 85 PRO B C 1
ATOM 2006 O O . PRO B 1 85 ? 19.812 0.048 -16.766 1 76.81 85 PRO B O 1
ATOM 2009 N N . GLY B 1 86 ? 18.078 -1.028 -17.438 1 77.94 86 GLY B N 1
ATOM 2010 C CA . GLY B 1 86 ? 17.406 0.2 -17.828 1 77.94 86 GLY B CA 1
ATOM 2011 C C . GLY B 1 86 ? 16.688 0.881 -16.688 1 77.94 86 GLY B C 1
ATOM 2012 O O . GLY B 1 86 ? 16.766 0.425 -15.539 1 77.94 86 GLY B O 1
ATOM 2013 N N . ASP B 1 87 ? 16.359 2.164 -16.969 1 84.75 87 ASP B N 1
ATOM 2014 C CA . ASP B 1 87 ? 15.633 2.936 -15.961 1 84.75 87 ASP B CA 1
ATOM 2015 C C . ASP B 1 87 ? 14.219 2.377 -15.766 1 84.75 87 ASP B C 1
ATOM 2017 O O . ASP B 1 87 ? 13.648 1.781 -16.672 1 84.75 87 ASP B O 1
ATOM 2021 N N . ALA B 1 88 ? 13.961 2.549 -14.539 1 91.5 88 ALA B N 1
ATOM 2022 C CA . ALA B 1 88 ? 12.523 2.393 -14.352 1 91.5 88 ALA B CA 1
ATOM 2023 C C . ALA B 1 88 ? 11.75 3.463 -15.109 1 91.5 88 ALA B C 1
ATOM 2025 O O . ALA B 1 88 ? 12.328 4.453 -15.562 1 91.5 88 ALA B O 1
ATOM 2026 N N . GLY B 1 89 ? 10.641 3.342 -15.586 1 89.25 89 GLY B N 1
ATOM 2027 C CA . GLY B 1 89 ? 9.852 4.418 -16.156 1 89.25 89 GLY B CA 1
ATOM 2028 C C . GLY B 1 89 ? 9.812 5.66 -15.289 1 89.25 89 GLY B C 1
ATOM 2029 O O . GLY B 1 89 ? 9.969 6.777 -15.781 1 89.25 89 GLY B O 1
ATOM 2030 N N . ARG B 1 90 ? 9.664 5.578 -14.07 1 93.62 90 ARG B N 1
ATOM 2031 C CA . ARG B 1 90 ? 9.695 6.605 -13.039 1 93.62 90 ARG B CA 1
ATOM 2032 C C . ARG B 1 90 ? 10.344 6.074 -11.766 1 93.62 90 ARG B C 1
ATOM 2034 O O . ARG B 1 90 ? 10.336 4.871 -11.508 1 93.62 90 ARG B O 1
ATOM 2041 N N . TRP B 1 91 ? 10.969 7.012 -11.055 1 94.62 91 TRP B N 1
ATOM 2042 C CA . TRP B 1 91 ? 11.656 6.637 -9.82 1 94.62 91 TRP B CA 1
ATOM 2043 C C . TRP B 1 91 ? 11.656 7.789 -8.82 1 94.62 91 TRP B C 1
ATOM 2045 O O . TRP B 1 91 ? 11.531 8.953 -9.211 1 94.62 91 TRP B O 1
ATOM 2055 N N . PHE B 1 92 ? 11.727 7.422 -7.559 1 94.69 92 PHE B N 1
ATOM 2056 C CA . PHE B 1 92 ? 11.922 8.422 -6.516 1 94.69 92 PHE B CA 1
ATOM 2057 C C . PHE B 1 92 ? 12.492 7.785 -5.254 1 94.69 92 PHE B C 1
ATOM 2059 O O . PHE B 1 92 ? 12.117 6.668 -4.891 1 94.69 92 PHE B O 1
ATOM 2066 N N . GLY B 1 93 ? 13.266 8.57 -4.566 1 94.31 93 GLY B N 1
ATOM 2067 C CA . GLY B 1 93 ? 13.852 8.203 -3.287 1 94.31 93 GLY B CA 1
ATOM 2068 C C . GLY B 1 93 ? 15.109 8.992 -2.963 1 94.31 93 GLY B C 1
ATOM 2069 O O . GLY B 1 93 ? 15.531 9.844 -3.746 1 94.31 93 GLY B O 1
ATOM 2070 N N . PRO B 1 94 ? 15.68 8.758 -1.911 1 96.31 94 PRO B N 1
ATOM 2071 C CA . PRO B 1 94 ? 15.258 7.816 -0.871 1 96.31 94 PRO B CA 1
ATOM 2072 C C . PRO B 1 94 ? 14.062 8.328 -0.062 1 96.31 94 PRO B C 1
ATOM 2074 O O . PRO B 1 94 ? 13.953 9.539 0.176 1 96.31 94 PRO B O 1
ATOM 2077 N N . TRP B 1 95 ? 13.219 7.383 0.283 1 96.94 95 TRP B N 1
ATOM 2078 C CA . TRP B 1 95 ? 12.188 7.543 1.307 1 96.94 95 TRP B CA 1
ATOM 2079 C C . TRP B 1 95 ? 12.672 7.008 2.65 1 96.94 95 TRP B C 1
ATOM 2081 O O . TRP B 1 95 ? 13.586 6.188 2.707 1 96.94 95 TRP B O 1
ATOM 2091 N N . ARG B 1 96 ? 12.023 7.551 3.65 1 96.69 96 ARG B N 1
ATOM 2092 C CA . ARG B 1 96 ? 12.039 6.91 4.961 1 96.69 96 ARG B CA 1
ATOM 2093 C C . ARG B 1 96 ? 10.625 6.539 5.41 1 96.69 96 ARG B C 1
ATOM 2095 O O . ARG B 1 96 ? 9.688 7.312 5.211 1 96.69 96 ARG B O 1
ATOM 2102 N N . ALA B 1 97 ? 10.562 5.367 6.008 1 96.75 97 ALA B N 1
ATOM 2103 C CA . ALA B 1 97 ? 9.242 4.891 6.406 1 96.75 97 ALA B CA 1
ATOM 2104 C C . ALA B 1 97 ? 9.023 5.078 7.906 1 96.75 97 ALA B C 1
ATOM 2106 O O . ALA B 1 97 ? 9.953 4.91 8.703 1 96.75 97 ALA B O 1
ATOM 2107 N N . VAL B 1 98 ? 7.809 5.371 8.258 1 95.94 98 VAL B N 1
ATOM 2108 C CA . VAL B 1 98 ? 7.324 5.344 9.633 1 95.94 98 VAL B CA 1
ATOM 2109 C C . VAL B 1 98 ? 6.195 4.32 9.766 1 95.94 98 VAL B C 1
ATOM 2111 O O . VAL B 1 98 ? 5.188 4.414 9.062 1 95.94 98 VAL B O 1
ATOM 2114 N N . LYS B 1 99 ? 6.422 3.373 10.539 1 93.75 99 LYS B N 1
ATOM 2115 C CA . LYS B 1 99 ? 5.438 2.332 10.82 1 93.75 99 LYS B CA 1
ATOM 2116 C C . LYS B 1 99 ? 4.543 2.721 12 1 93.75 99 LYS B C 1
ATOM 2118 O O . LYS B 1 99 ? 5.031 3.217 13.016 1 93.75 99 LYS B O 1
ATOM 2123 N N . ILE B 1 100 ? 3.289 2.576 11.859 1 89.75 100 ILE B N 1
ATOM 2124 C CA . ILE B 1 100 ? 2.377 2.715 12.984 1 89.75 100 ILE B CA 1
ATOM 2125 C C . ILE B 1 100 ? 2.379 1.431 13.812 1 89.75 100 ILE B C 1
ATOM 2127 O O . ILE B 1 100 ? 2.111 0.347 13.289 1 89.75 100 ILE B O 1
ATOM 2131 N N . ARG B 1 101 ? 2.73 1.534 15.047 1 82.5 101 ARG B N 1
ATOM 2132 C CA . ARG B 1 101 ? 2.799 0.334 15.875 1 82.5 101 ARG B CA 1
ATOM 2133 C C . ARG B 1 101 ? 1.46 -0.395 15.891 1 82.5 101 ARG B C 1
ATOM 2135 O O . ARG B 1 101 ? 0.445 0.171 16.297 1 82.5 101 ARG B O 1
ATOM 2142 N N . GLY B 1 102 ? 1.496 -1.509 15.328 1 71.69 102 GLY B N 1
ATOM 2143 C CA . GLY B 1 102 ? 0.311 -2.352 15.289 1 71.69 102 GLY B CA 1
ATOM 2144 C C . GLY B 1 102 ? 0.272 -3.369 16.422 1 71.69 102 GLY B C 1
ATOM 2145 O O . GLY B 1 102 ? 0.927 -3.193 17.438 1 71.69 102 GLY B O 1
ATOM 2146 N N . PRO B 1 103 ? -0.441 -4.355 16.312 1 71.62 103 PRO B N 1
ATOM 2147 C CA . PRO B 1 103 ? -1.444 -4.484 15.25 1 71.62 103 PRO B CA 1
ATOM 2148 C C . PRO B 1 103 ? -2.584 -3.477 15.391 1 71.62 103 PRO B C 1
ATOM 2150 O O . PRO B 1 103 ? -2.994 -3.16 16.516 1 71.62 103 PRO B O 1
ATOM 2153 N N . LEU B 1 104 ? -2.846 -2.871 14.203 1 70.75 104 LEU B N 1
ATOM 2154 C CA . LEU B 1 104 ? -4.027 -2.016 14.148 1 70.75 104 LEU B CA 1
ATOM 2155 C C . LEU B 1 104 ? -5.293 -2.85 13.984 1 70.75 104 LEU B C 1
ATOM 2157 O O . LEU B 1 104 ? -5.316 -3.814 13.219 1 70.75 104 LEU B O 1
ATOM 2161 N N . TYR B 1 105 ? -6.086 -2.814 14.922 1 62.12 105 TYR B N 1
ATOM 2162 C CA . TYR B 1 105 ? -7.297 -3.621 14.859 1 62.12 105 TYR B CA 1
ATOM 2163 C C . TYR B 1 105 ? -8.266 -3.064 13.82 1 62.12 105 TYR B C 1
ATOM 2165 O O . TYR B 1 105 ? -8.391 -1.848 13.664 1 62.12 105 TYR B O 1
ATOM 2173 N N . ILE B 1 106 ? -8.734 -3.871 12.922 1 57.78 106 ILE B N 1
ATOM 2174 C CA . ILE B 1 106 ? -9.641 -3.58 11.812 1 57.78 106 ILE B CA 1
ATOM 2175 C C . ILE B 1 106 ? -10.797 -2.717 12.312 1 57.78 106 ILE B C 1
ATOM 2177 O O . ILE B 1 106 ? -11.359 -1.92 11.555 1 57.78 106 ILE B O 1
ATOM 2181 N N . GLY B 1 107 ? -10.812 -2.621 13.633 1 59.22 107 GLY B N 1
ATOM 2182 C CA . GLY B 1 107 ? -11.945 -1.891 14.172 1 59.22 107 GLY B CA 1
ATOM 2183 C C . GLY B 1 107 ? -11.617 -0.452 14.523 1 59.22 107 GLY B C 1
ATOM 2184 O O . GLY B 1 107 ? -12.516 0.345 14.805 1 59.22 107 GLY B O 1
ATOM 2185 N N . LEU B 1 108 ? -10.508 -0.228 14.414 1 66.62 108 LEU B N 1
ATOM 2186 C CA . LEU B 1 108 ? -10.133 1.157 14.68 1 66.62 108 LEU B CA 1
ATOM 2187 C C . LEU B 1 108 ? -10.109 1.97 13.391 1 66.62 108 LEU B C 1
ATOM 2189 O O . LEU B 1 108 ? -9.352 1.653 12.469 1 66.62 108 LEU B O 1
ATOM 2193 N N . THR B 1 109 ? -11.086 2.814 13.266 1 77.38 109 THR B N 1
ATOM 2194 C CA . THR B 1 109 ? -11.188 3.613 12.047 1 77.38 109 THR B CA 1
ATOM 2195 C C . THR B 1 109 ? -10.461 4.945 12.211 1 77.38 109 THR B C 1
ATOM 2197 O O . THR B 1 109 ? -10.32 5.449 13.328 1 77.38 109 THR B O 1
ATOM 2200 N N . GLY B 1 110 ? -9.797 5.367 11.219 1 85.62 110 GLY B N 1
ATOM 2201 C CA . GLY B 1 110 ? -9.336 6.742 11.125 1 85.62 110 GLY B CA 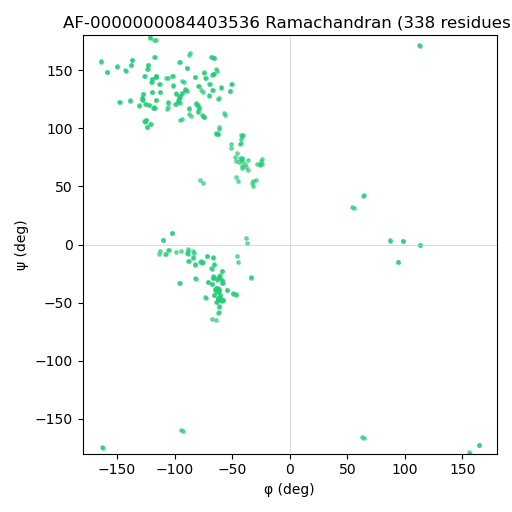1
ATOM 2202 C C . GLY B 1 110 ? -7.895 6.922 11.547 1 85.62 110 GLY B C 1
ATOM 2203 O O . GLY B 1 110 ? -7.379 8.039 11.562 1 85.62 110 GLY B O 1
ATOM 2204 N N . ILE B 1 111 ? -7.234 5.84 11.875 1 87.19 111 ILE B N 1
ATOM 2205 C CA . ILE B 1 111 ? -5.867 5.938 12.375 1 87.19 111 ILE B CA 1
ATOM 2206 C C . ILE B 1 111 ? -4.969 6.559 11.305 1 87.19 111 ILE B C 1
ATOM 2208 O O . ILE B 1 111 ? -4.195 7.477 11.586 1 87.19 111 ILE B O 1
ATOM 2212 N N . LEU B 1 112 ? -5.105 6.055 10.125 1 91 112 LEU B N 1
ATOM 2213 C CA . LEU B 1 112 ? -4.285 6.594 9.047 1 91 112 LEU B CA 1
ATOM 2214 C C . LEU B 1 112 ? -4.602 8.07 8.812 1 91 112 LEU B C 1
ATOM 2216 O O . LEU B 1 112 ? -3.693 8.875 8.602 1 91 112 LEU B O 1
ATOM 2220 N N . HIS B 1 113 ? -5.867 8.398 8.875 1 92 113 HIS B N 1
ATOM 2221 C CA . HIS B 1 113 ? -6.277 9.789 8.711 1 92 113 HIS B CA 1
ATOM 2222 C C . HIS B 1 113 ? -5.633 10.68 9.766 1 92 113 HIS B C 1
ATOM 2224 O O . HIS B 1 113 ? -5.109 11.75 9.445 1 92 113 HIS B O 1
ATOM 2230 N N . GLU B 1 114 ? -5.707 10.234 10.961 1 90.25 114 GLU B N 1
ATOM 2231 C CA . GLU B 1 114 ? -5.117 11 12.055 1 90.25 114 GLU B CA 1
ATOM 2232 C C . GLU B 1 114 ? -3.611 11.164 11.867 1 90.25 114 GLU B C 1
ATOM 2234 O O . GLU B 1 114 ? -3.064 12.242 12.133 1 90.25 114 GLU B O 1
ATOM 2239 N N . PHE B 1 115 ? -2.975 10.148 11.414 1 91.38 115 PHE B N 1
ATOM 2240 C CA . PHE B 1 115 ? -1.54 10.164 11.164 1 91.38 115 PHE B CA 1
ATOM 2241 C C . PHE B 1 115 ? -1.195 11.164 10.062 1 91.38 115 PHE B C 1
ATOM 2243 O O . PHE B 1 115 ? -0.181 11.859 10.141 1 91.38 115 PHE B O 1
ATOM 2250 N N . LEU B 1 116 ? -2.008 11.25 9.102 1 94 116 LEU B N 1
ATOM 2251 C CA . LEU B 1 116 ? -1.696 12.055 7.922 1 94 116 LEU B CA 1
ATOM 2252 C C . LEU B 1 116 ? -2.004 13.523 8.172 1 94 116 LEU B C 1
ATOM 2254 O O . LEU B 1 116 ? -1.495 14.398 7.461 1 94 116 LEU B O 1
ATOM 2258 N N . THR B 1 117 ? -2.785 13.836 9.172 1 93.81 117 THR B N 1
ATOM 2259 C CA . THR B 1 117 ? -3.268 15.188 9.406 1 93.81 117 THR B CA 1
ATOM 2260 C C . THR B 1 117 ? -2.102 16.141 9.648 1 93.81 117 THR B C 1
ATOM 2262 O O . THR B 1 117 ? -1.953 17.141 8.945 1 93.81 117 THR B O 1
ATOM 2265 N N . PRO B 1 118 ? -1.234 15.875 10.547 1 95.25 118 PRO B N 1
ATOM 2266 C CA . PRO B 1 118 ? -0.129 16.812 10.766 1 95.25 118 PRO B CA 1
ATOM 2267 C C . PRO B 1 118 ? 0.832 16.875 9.586 1 95.25 118 PRO B C 1
ATOM 2269 O O . PRO B 1 118 ? 1.431 17.922 9.328 1 95.25 118 PRO B O 1
ATOM 2272 N N . LEU B 1 119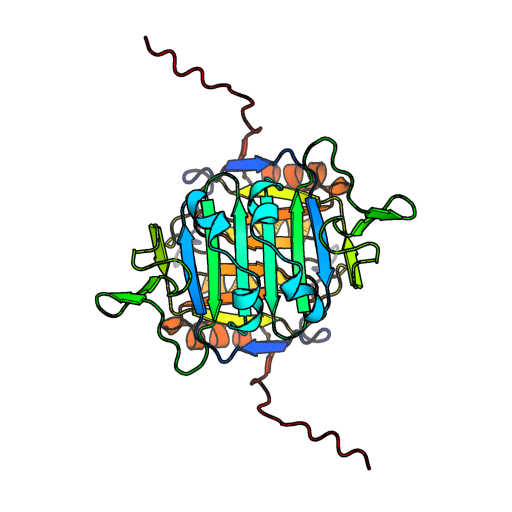 ? 1.079 15.773 8.844 1 95.12 119 LEU B N 1
ATOM 2273 C CA . LEU B 1 119 ? 1.962 15.781 7.684 1 95.12 119 LEU B CA 1
ATOM 2274 C C . LEU B 1 119 ? 1.403 16.672 6.582 1 95.12 119 LEU B C 1
ATOM 2276 O O . LEU B 1 119 ? 2.154 17.391 5.914 1 95.12 119 LEU B O 1
ATOM 2280 N N . ARG B 1 120 ? 0.074 16.578 6.434 1 93.38 120 ARG B N 1
ATOM 2281 C CA . ARG B 1 120 ? -0.59 17.438 5.457 1 93.38 120 ARG B CA 1
ATOM 2282 C C . ARG B 1 120 ? -0.414 18.906 5.816 1 93.38 120 ARG B C 1
ATOM 2284 O O . ARG B 1 120 ? -0.071 19.719 4.957 1 93.38 120 ARG B O 1
ATOM 2291 N N . LYS B 1 121 ? -0.629 19.266 7.035 1 94.56 121 LYS B N 1
ATOM 2292 C CA . LYS B 1 121 ? -0.478 20.641 7.504 1 94.56 121 LYS B CA 1
ATOM 2293 C C . LYS B 1 121 ? 0.939 21.156 7.258 1 94.56 121 LYS B C 1
ATOM 2295 O O . LYS B 1 121 ? 1.136 22.328 6.949 1 94.56 121 LYS B O 1
ATOM 2300 N N . ALA B 1 122 ? 1.905 20.266 7.344 1 95.56 122 ALA B N 1
ATOM 2301 C CA . ALA B 1 122 ? 3.312 20.609 7.164 1 95.56 122 ALA B CA 1
ATOM 2302 C C . ALA B 1 122 ? 3.723 20.516 5.699 1 95.56 122 ALA B C 1
ATOM 2304 O O . ALA B 1 122 ? 4.883 20.734 5.355 1 95.56 122 ALA B O 1
ATOM 2305 N N . GLU B 1 123 ? 2.771 20.031 4.832 1 93.31 123 GLU B N 1
ATOM 2306 C CA . GLU B 1 123 ? 2.994 19.922 3.395 1 93.31 123 GLU B CA 1
ATOM 2307 C C . GLU B 1 123 ? 4.113 18.922 3.09 1 93.31 123 GLU B C 1
ATOM 2309 O O . GLU B 1 123 ? 5.004 19.203 2.289 1 93.31 123 GLU B O 1
ATOM 2314 N N . ILE B 1 124 ? 4.098 17.875 3.75 1 94.5 124 ILE B N 1
ATOM 2315 C CA . ILE B 1 124 ? 5.047 16.797 3.52 1 94.5 124 ILE B CA 1
ATOM 2316 C C . ILE B 1 124 ? 4.418 15.742 2.613 1 94.5 124 ILE B C 1
ATOM 2318 O O . ILE B 1 124 ? 3.344 15.219 2.916 1 94.5 124 ILE B O 1
ATOM 2322 N N . ASN B 1 125 ? 5.062 15.445 1.52 1 92 125 ASN B N 1
ATOM 2323 C CA . ASN B 1 125 ? 4.617 14.398 0.606 1 92 125 ASN B CA 1
ATOM 2324 C C . ASN B 1 125 ? 4.719 13.016 1.248 1 92 125 ASN B C 1
ATOM 2326 O O . ASN B 1 125 ? 5.625 12.766 2.047 1 92 125 ASN B O 1
ATOM 2330 N N . ILE B 1 126 ? 3.73 12.156 0.827 1 94.94 126 ILE B N 1
ATOM 2331 C CA . ILE B 1 126 ? 3.76 10.836 1.45 1 94.94 126 ILE B CA 1
ATOM 2332 C C . ILE B 1 126 ? 3.52 9.766 0.393 1 94.94 126 ILE B C 1
ATOM 2334 O O . ILE B 1 126 ? 3.051 10.062 -0.708 1 94.94 126 ILE B O 1
ATOM 2338 N N . TYR B 1 127 ? 3.904 8.586 0.657 1 95.19 127 TYR B N 1
ATOM 2339 C CA . TYR B 1 127 ? 3.541 7.316 0.038 1 95.19 127 TYR B CA 1
ATOM 2340 C C . TYR B 1 127 ? 3.027 6.328 1.079 1 95.19 127 TYR B C 1
ATOM 2342 O O . TYR B 1 127 ? 3.799 5.828 1.9 1 95.19 127 TYR B O 1
ATOM 2350 N N . ALA B 1 128 ? 1.729 6.074 1.095 1 95.94 128 ALA B N 1
ATOM 2351 C CA . ALA B 1 128 ? 1.11 5.281 2.152 1 95.94 128 ALA B CA 1
ATOM 2352 C C . ALA B 1 128 ? 0.911 3.834 1.708 1 95.94 128 ALA B C 1
ATOM 2354 O O . ALA B 1 128 ? 0.362 3.578 0.634 1 95.94 128 ALA B O 1
ATOM 2355 N N . LEU B 1 129 ? 1.329 2.887 2.498 1 96.06 129 LEU B N 1
ATOM 2356 C CA . LEU B 1 129 ? 1.158 1.457 2.262 1 96.06 129 LEU B CA 1
ATOM 2357 C C . LEU B 1 129 ? 0.495 0.784 3.459 1 96.06 129 LEU B C 1
ATOM 2359 O O . LEU B 1 129 ? 1.117 0.625 4.512 1 96.06 129 LEU B O 1
ATOM 2363 N N . SER B 1 130 ? -0.751 0.454 3.26 1 94.25 130 SER B N 1
ATOM 2364 C CA . SER B 1 130 ? -1.4 -0.388 4.258 1 94.25 130 SER B CA 1
ATOM 2365 C C . SER B 1 130 ? -1.013 -1.853 4.086 1 94.25 130 SER B C 1
ATOM 2367 O O . SER B 1 130 ? -0.927 -2.348 2.959 1 94.25 130 SER B O 1
ATOM 2369 N N . THR B 1 131 ? -0.73 -2.498 5.129 1 94.12 131 THR B N 1
ATOM 2370 C CA . THR B 1 131 ? -0.572 -3.945 5.234 1 94.12 131 THR B CA 1
ATOM 2371 C C . THR B 1 131 ? -1.556 -4.523 6.25 1 94.12 131 THR B C 1
ATOM 2373 O O . THR B 1 131 ? -2.334 -3.785 6.855 1 94.12 131 THR B O 1
ATOM 2376 N N . TRP B 1 132 ? -1.586 -5.789 6.43 1 90.44 132 TRP B N 1
ATOM 2377 C CA . TRP B 1 132 ? -2.572 -6.41 7.309 1 90.44 132 TRP B CA 1
ATOM 2378 C C . TRP B 1 132 ? -2.387 -5.949 8.75 1 90.44 132 TRP B C 1
ATOM 2380 O O . TRP B 1 132 ? -3.328 -5.453 9.375 1 90.44 132 TRP B O 1
ATOM 2390 N N . PRO B 1 133 ? -1.215 -5.988 9.266 1 88.31 133 PRO B N 1
ATOM 2391 C CA . PRO B 1 133 ? -1.092 -5.668 10.695 1 88.31 133 PRO B CA 1
ATOM 2392 C C . PRO B 1 133 ? -1.063 -4.168 10.961 1 88.31 133 PRO B C 1
ATOM 2394 O O . PRO B 1 133 ? -1.43 -3.721 12.047 1 88.31 133 PRO B O 1
ATOM 2397 N N . THR B 1 134 ? -0.548 -3.457 9.961 1 91.56 134 THR B N 1
ATOM 2398 C CA . THR B 1 134 ? -0.356 -2.039 10.234 1 91.56 134 THR B CA 1
ATOM 2399 C C . THR B 1 134 ? -0.177 -1.254 8.938 1 91.56 134 THR B C 1
ATOM 2401 O O . THR B 1 134 ? -0.398 -1.786 7.852 1 91.56 134 THR B O 1
ATOM 2404 N N . ASP B 1 135 ? 0.118 0.035 9.086 1 93.56 135 ASP B N 1
ATOM 2405 C CA . ASP B 1 135 ? 0.394 0.923 7.957 1 93.56 135 ASP B CA 1
ATOM 2406 C C . ASP B 1 135 ? 1.829 1.441 8.008 1 93.56 135 ASP B C 1
ATOM 2408 O O . ASP B 1 135 ? 2.377 1.667 9.086 1 93.56 135 ASP B O 1
ATOM 2412 N N . TYR B 1 136 ? 2.395 1.592 6.855 1 95.69 136 TYR B N 1
ATOM 2413 C CA . TYR B 1 136 ? 3.666 2.273 6.645 1 95.69 136 TYR B CA 1
ATOM 2414 C C . TYR B 1 136 ? 3.471 3.562 5.855 1 95.69 136 TYR B C 1
ATOM 2416 O O . TYR B 1 136 ? 2.82 3.562 4.805 1 95.69 136 TYR B O 1
ATOM 2424 N N . ILE B 1 137 ? 4.047 4.586 6.379 1 96.75 137 ILE B N 1
ATOM 2425 C CA . ILE B 1 137 ? 4.02 5.863 5.672 1 96.75 137 ILE B CA 1
ATOM 2426 C C . ILE B 1 137 ? 5.445 6.281 5.309 1 96.75 137 ILE B C 1
ATOM 2428 O O . ILE B 1 137 ? 6.301 6.414 6.184 1 96.75 137 ILE B O 1
ATOM 2432 N N . LEU B 1 138 ? 5.68 6.379 4.008 1 96.81 138 LEU B N 1
ATOM 2433 C CA . LEU B 1 138 ? 6.977 6.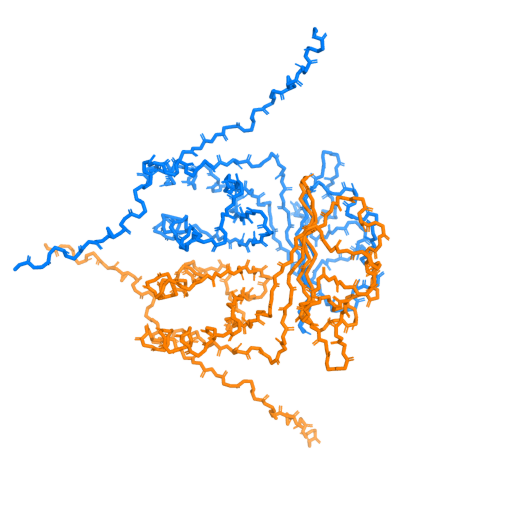84 3.521 1 96.81 138 LEU B CA 1
ATOM 2434 C C . LEU B 1 138 ? 6.98 8.352 3.328 1 96.81 138 LEU B C 1
ATOM 2436 O O . LEU B 1 138 ? 6.027 8.914 2.785 1 96.81 138 LEU B O 1
ATOM 2440 N N . VAL B 1 139 ? 8.008 9.016 3.811 1 96.44 139 VAL B N 1
ATOM 2441 C CA . VAL B 1 139 ? 8.258 10.43 3.572 1 96.44 139 VAL B CA 1
ATOM 2442 C C . VAL B 1 139 ? 9.633 10.617 2.941 1 96.44 139 VAL B C 1
ATOM 2444 O O . VAL B 1 139 ? 10.516 9.773 3.098 1 96.44 139 VAL B O 1
ATOM 2447 N N . PRO B 1 140 ? 9.75 11.68 2.145 1 96.25 140 PRO B N 1
ATOM 2448 C CA . PRO B 1 140 ? 11.109 11.914 1.651 1 96.25 140 PRO B CA 1
ATOM 2449 C C . PRO B 1 140 ? 12.148 11.93 2.77 1 96.25 140 PRO B C 1
ATOM 2451 O O . PRO B 1 140 ? 11.898 12.492 3.842 1 96.25 140 PRO B O 1
ATOM 2454 N N . ALA B 1 141 ? 13.258 11.297 2.479 1 96.62 141 ALA B N 1
ATOM 2455 C CA . ALA B 1 141 ? 14.281 11.117 3.508 1 96.62 141 ALA B CA 1
ATOM 2456 C C . ALA B 1 141 ? 14.68 12.453 4.125 1 96.62 141 ALA B C 1
ATOM 2458 O O . ALA B 1 141 ? 14.852 12.555 5.344 1 96.62 141 ALA B O 1
ATOM 2459 N N . GLN B 1 142 ? 14.781 13.484 3.379 1 97 142 GLN B N 1
ATOM 2460 C CA . GLN B 1 142 ? 15.234 14.789 3.848 1 97 142 GLN B CA 1
ATOM 2461 C C . GLN B 1 142 ? 14.172 15.453 4.723 1 97 142 GLN B C 1
ATOM 2463 O O . GLN B 1 142 ? 14.453 16.453 5.391 1 97 142 GLN B O 1
ATOM 2468 N N . LYS B 1 143 ? 12.984 14.867 4.734 1 96.75 143 LYS B N 1
ATOM 2469 C CA . LYS B 1 143 ? 11.898 15.469 5.496 1 96.75 143 LYS B CA 1
ATOM 2470 C C . LYS B 1 143 ? 11.555 14.633 6.723 1 96.75 143 LYS B C 1
ATOM 2472 O O . LYS B 1 143 ? 10.609 14.953 7.453 1 96.75 143 LYS B O 1
ATOM 2477 N N . LEU B 1 144 ? 12.25 13.602 7.004 1 96.88 144 LEU B N 1
ATOM 2478 C CA . LEU B 1 144 ? 11.922 12.688 8.094 1 96.88 144 LEU B CA 1
ATOM 2479 C C . LEU B 1 144 ? 11.891 13.422 9.43 1 96.88 144 LEU B C 1
ATOM 2481 O O . LEU B 1 144 ? 10.938 13.273 10.195 1 96.88 144 LEU B O 1
ATOM 2485 N N . GLU B 1 145 ? 12.914 14.203 9.703 1 96.75 145 GLU B N 1
ATOM 2486 C CA . GLU B 1 145 ? 12.984 14.906 10.977 1 96.75 145 GLU B CA 1
ATOM 2487 C C . GLU B 1 145 ? 11.797 15.852 11.156 1 96.75 145 GLU B C 1
ATOM 2489 O O . GLU B 1 145 ? 11.203 15.906 12.234 1 96.75 145 GLU B O 1
ATOM 2494 N N . LYS B 1 146 ? 11.531 16.578 10.133 1 97.81 146 LYS B N 1
ATOM 2495 C CA . LYS B 1 146 ? 10.375 17.469 10.172 1 97.81 146 LYS B CA 1
ATOM 2496 C C . LYS B 1 146 ? 9.078 16.688 10.375 1 97.81 146 LYS B C 1
ATOM 2498 O O . LYS B 1 146 ? 8.219 17.094 11.156 1 97.81 146 LYS B O 1
ATOM 2503 N N . ALA B 1 147 ? 8.945 15.562 9.656 1 97.06 147 ALA B N 1
ATOM 2504 C CA . ALA B 1 147 ? 7.766 14.703 9.781 1 97.06 147 ALA B CA 1
ATOM 2505 C C . ALA B 1 147 ? 7.586 14.227 11.219 1 97.06 147 ALA B C 1
ATOM 2507 O O . ALA B 1 147 ? 6.492 14.336 11.781 1 97.06 147 ALA B O 1
ATOM 2508 N N . LEU B 1 148 ? 8.656 13.75 11.828 1 95.94 148 LEU B N 1
ATOM 2509 C CA . LEU B 1 148 ? 8.594 13.242 13.195 1 95.94 148 LEU B CA 1
ATOM 2510 C C . LEU B 1 148 ? 8.25 14.359 14.172 1 95.94 148 LEU B C 1
ATOM 2512 O O . LEU B 1 148 ? 7.484 14.148 15.117 1 95.94 148 LEU B O 1
ATOM 2516 N N . SER B 1 149 ? 8.812 15.516 13.938 1 96.62 149 SER B N 1
ATOM 2517 C CA . SER B 1 149 ? 8.555 16.656 14.805 1 96.62 149 SER B CA 1
ATOM 2518 C C . SER B 1 149 ? 7.078 17.047 14.797 1 96.62 149 SER B C 1
ATOM 2520 O O . SER B 1 149 ? 6.469 17.219 15.852 1 96.62 149 SER B O 1
ATOM 2522 N N . VAL B 1 150 ? 6.465 17.141 13.633 1 96.56 150 VAL B N 1
ATOM 2523 C CA . VAL B 1 150 ? 5.074 17.578 13.547 1 96.56 150 VAL B CA 1
ATOM 2524 C C . VAL B 1 150 ? 4.156 16.484 14.094 1 96.56 150 VAL B C 1
ATOM 2526 O O . VAL B 1 150 ? 3.107 16.781 14.672 1 96.56 150 VAL B O 1
ATOM 2529 N N . LEU B 1 151 ? 4.535 15.203 13.93 1 94.19 151 LEU B N 1
ATOM 2530 C CA . LEU B 1 151 ? 3.764 14.102 14.5 1 94.19 151 LEU B CA 1
ATOM 2531 C C . LEU B 1 151 ? 3.803 14.141 16.016 1 94.19 151 LEU B C 1
ATOM 2533 O O . LEU B 1 151 ? 2.771 13.969 16.672 1 94.19 151 LEU B O 1
ATOM 2537 N N . LYS B 1 152 ? 4.965 14.383 16.562 1 92.94 152 LYS B N 1
ATOM 2538 C CA . LYS B 1 152 ? 5.113 14.5 18 1 92.94 152 LYS B CA 1
ATOM 2539 C C . LYS B 1 152 ? 4.285 15.656 18.547 1 92.94 152 LYS B C 1
ATOM 2541 O O . LYS B 1 152 ? 3.617 15.516 19.578 1 92.94 152 LYS B O 1
ATOM 2546 N N . GLU B 1 153 ? 4.383 16.734 17.906 1 94.44 153 GLU B N 1
ATOM 2547 C CA . GLU B 1 153 ? 3.621 17.906 18.312 1 94.44 153 GLU B CA 1
ATOM 2548 C C . GLU B 1 153 ? 2.121 17.625 18.297 1 94.44 153 GLU B C 1
ATOM 2550 O O . GLU B 1 153 ? 1.369 18.203 19.078 1 94.44 153 GLU B O 1
ATOM 2555 N N . ASP B 1 154 ? 1.7 16.734 17.406 1 92.19 154 ASP B N 1
ATOM 2556 C CA . ASP B 1 154 ? 0.287 16.391 17.281 1 92.19 154 ASP B CA 1
ATOM 2557 C C . ASP B 1 154 ? -0.106 15.32 18.297 1 92.19 154 ASP B C 1
ATOM 2559 O O . ASP B 1 154 ? -1.257 14.883 18.328 1 92.19 154 ASP B O 1
ATOM 2563 N N . GLY B 1 155 ? 0.865 14.742 19.078 1 89.31 155 GLY B N 1
ATOM 2564 C CA . GLY B 1 155 ? 0.533 13.852 20.188 1 89.31 155 GLY B CA 1
ATOM 2565 C C . GLY B 1 155 ? 0.969 12.422 19.938 1 89.31 155 GLY B C 1
ATOM 2566 O O . GLY B 1 155 ? 0.761 11.547 20.781 1 89.31 155 GLY B O 1
ATOM 2567 N N . TRP B 1 156 ? 1.568 12.172 18.766 1 88.31 156 TRP B N 1
ATOM 2568 C CA . TRP B 1 156 ? 2.09 10.836 18.5 1 88.31 156 TRP B CA 1
ATOM 2569 C C . TRP B 1 156 ? 3.377 10.586 19.281 1 88.31 156 TRP B C 1
ATOM 2571 O O . TRP B 1 156 ? 4.129 11.523 19.562 1 88.31 156 TRP B O 1
ATOM 2581 N N . HIS B 1 157 ? 3.551 9.328 19.641 1 88.38 157 HIS B N 1
ATOM 2582 C CA . HIS B 1 157 ? 4.777 8.93 20.328 1 88.38 157 HIS B CA 1
ATOM 2583 C C . HIS B 1 157 ? 5.695 8.141 19.391 1 88.38 157 HIS B C 1
ATOM 2585 O O . HIS B 1 157 ? 5.281 7.137 18.812 1 88.38 157 HIS B O 1
ATOM 2591 N N . VAL B 1 158 ? 6.82 8.656 19.25 1 87.06 158 VAL B N 1
ATOM 2592 C CA . VAL B 1 158 ? 7.805 8.008 18.391 1 87.06 158 VAL B CA 1
ATOM 2593 C C . VAL B 1 158 ? 8.727 7.121 19.219 1 87.06 158 VAL B C 1
ATOM 2595 O O . VAL B 1 158 ? 9.297 7.57 20.219 1 87.06 158 VAL B O 1
ATOM 2598 N N . VAL B 1 159 ? 8.75 5.844 18.859 1 84.31 159 VAL B N 1
ATOM 2599 C CA . VAL B 1 159 ? 9.633 4.902 19.547 1 84.31 159 VAL B CA 1
ATOM 2600 C C . VAL B 1 159 ? 10.82 4.562 18.656 1 84.31 159 VAL B C 1
ATOM 2602 O O . VAL B 1 159 ? 10.68 4.422 17.438 1 84.31 159 VAL B O 1
ATOM 2605 N N . GLU B 1 160 ? 12.062 4.859 19.031 1 69 160 GLU B N 1
ATOM 2606 C CA . GLU B 1 160 ? 13.242 4.492 18.25 1 69 160 GLU B CA 1
ATOM 2607 C C . GLU B 1 160 ? 13.375 2.977 18.125 1 69 160 GLU B C 1
ATOM 2609 O O . GLU B 1 160 ? 12.984 2.238 19.031 1 69 160 GLU B O 1
ATOM 2614 N N . PRO B 1 161 ? 13.477 2.441 16.875 1 59.66 161 PRO B N 1
ATOM 2615 C CA . PRO B 1 161 ? 13.648 0.994 16.719 1 59.66 161 PRO B CA 1
ATOM 2616 C C . PRO B 1 161 ? 14.609 0.401 17.75 1 59.66 161 PRO B C 1
ATOM 2618 O O . PRO B 1 161 ? 15.633 1.018 18.062 1 59.66 161 PRO B O 1
ATOM 2621 N N . ASN B 1 162 ? 14.07 -0.098 18.859 1 47.97 162 ASN B N 1
ATOM 2622 C CA . ASN B 1 162 ? 15.031 -0.726 19.766 1 47.97 162 ASN B CA 1
ATOM 2623 C C . ASN B 1 162 ? 16.047 -1.582 19.016 1 47.97 162 ASN B C 1
ATOM 2625 O O . ASN B 1 162 ? 15.664 -2.426 18.203 1 47.97 162 ASN B O 1
ATOM 2629 N N . HIS B 1 163 ? 17.156 -1.125 18.594 1 42.22 163 HIS B N 1
ATOM 2630 C CA . HIS B 1 163 ? 18.219 -2.09 18.391 1 42.22 163 HIS B CA 1
ATOM 2631 C C . HIS B 1 163 ? 18.203 -3.172 19.469 1 42.22 163 HIS B C 1
ATOM 2633 O O . HIS B 1 163 ? 19.219 -3.408 20.141 1 42.22 163 HIS B O 1
ATOM 2639 N N . GLN B 1 164 ? 17.406 -3.299 20.422 1 34.94 164 GLN B N 1
ATOM 2640 C CA . GLN B 1 164 ? 17.578 -4.316 21.453 1 34.94 164 GLN B CA 1
ATOM 2641 C C . GLN B 1 164 ? 17.453 -5.719 20.875 1 34.94 164 GLN B C 1
ATOM 2643 O O . GLN B 1 164 ? 16.422 -6.051 20.266 1 34.94 164 GLN B O 1
ATOM 2648 N N . THR B 1 165 ? 18.547 -6.434 20.484 1 32.91 165 THR B N 1
ATOM 2649 C CA . THR B 1 165 ? 18.703 -7.883 20.609 1 32.91 165 THR B CA 1
ATOM 2650 C C . THR B 1 165 ? 17.922 -8.406 21.797 1 32.91 165 THR B C 1
ATOM 2652 O O . THR B 1 165 ? 18.297 -8.18 22.953 1 32.91 165 THR B O 1
ATOM 2655 N N . ASP B 1 166 ? 16.859 -8.234 21.938 1 32.56 166 ASP B N 1
ATOM 2656 C CA . ASP B 1 166 ? 16.234 -9 23.016 1 32.56 166 ASP B CA 1
ATOM 2657 C C . ASP B 1 166 ? 16.656 -10.461 22.969 1 32.56 166 ASP B C 1
ATOM 2659 O O . ASP B 1 166 ? 16.312 -11.188 22.047 1 32.56 166 ASP B O 1
ATOM 2663 N N . SER B 1 167 ? 17.859 -10.75 23.453 1 31.25 167 SER B N 1
ATOM 2664 C CA . SER 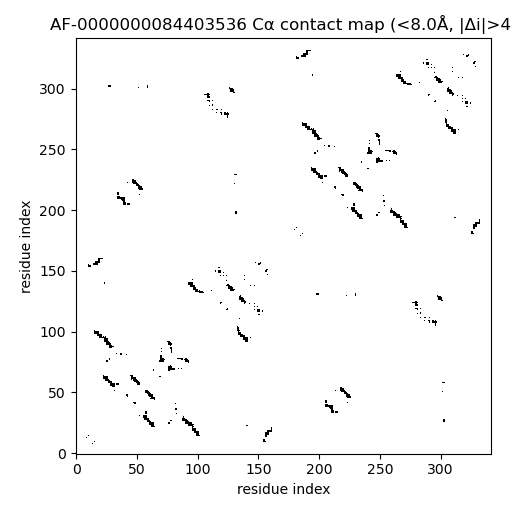B 1 167 ? 18.266 -12.055 23.969 1 31.25 167 SER B CA 1
ATOM 2665 C C . SER B 1 167 ? 17.156 -12.68 24.812 1 31.25 167 SER B C 1
ATOM 2667 O O . SER B 1 167 ? 16.859 -12.188 25.906 1 31.25 167 SER B O 1
ATOM 2669 N N . ILE B 1 168 ? 16.203 -13.133 24.375 1 29.42 168 ILE B N 1
ATOM 2670 C CA . ILE B 1 168 ? 15.445 -14.148 25.094 1 29.42 168 ILE B CA 1
ATOM 2671 C C . ILE B 1 168 ? 16.406 -15.109 25.797 1 29.42 168 ILE B C 1
ATOM 2673 O O . ILE B 1 168 ? 17.125 -15.867 25.141 1 29.42 168 ILE B O 1
ATOM 2677 N N . SER B 1 169 ? 17.047 -14.656 26.75 1 25.16 169 SER B N 1
ATOM 2678 C CA . SER B 1 169 ? 17.625 -15.625 27.672 1 25.16 169 SER B CA 1
ATOM 2679 C C . SER B 1 169 ? 16.594 -16.641 28.141 1 25.16 169 SER B C 1
ATOM 2681 O O . SER B 1 169 ? 15.656 -16.297 28.875 1 25.16 169 SER B O 1
ATOM 2683 N N . LEU B 1 170 ? 16.453 -17.609 27.406 1 23.7 170 LEU B N 1
ATOM 2684 C CA . LEU B 1 170 ? 15.992 -18.906 27.891 1 23.7 170 LEU B CA 1
ATOM 2685 C C . LEU B 1 170 ? 16.734 -19.297 29.156 1 23.7 170 LEU B C 1
ATOM 2687 O O . LEU B 1 170 ? 17.906 -19.672 29.109 1 23.7 170 LEU B O 1
ATOM 2691 N N . HIS B 1 171 ? 16.625 -18.438 30.172 1 23.09 171 HIS B N 1
ATOM 2692 C CA . HIS B 1 171 ? 16.812 -19.234 31.375 1 23.09 171 HIS B CA 1
ATOM 2693 C C . HIS B 1 171 ? 15.602 -20.125 31.641 1 23.09 171 HIS B C 1
ATOM 2695 O O . HIS B 1 171 ? 14.469 -19.734 31.359 1 23.09 171 HIS B O 1
#

Organism: NCBI:txid1296121

Radius of gyration: 20.35 Å; Cα contacts (8 Å, |Δi|>4): 654; chains: 2; bounding box: 52×66×71 Å